Protein AF-V9WC94-F1 (afdb_monomer)

pLDDT: mean 79.02, std 19.18, range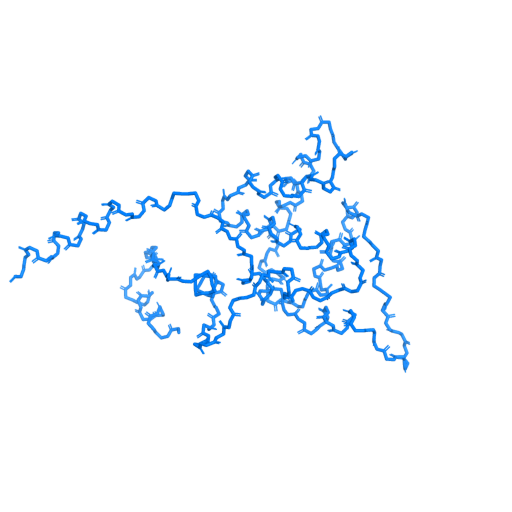 [34.34, 96.88]

Structure (mmCIF, N/CA/C/O backbone):
data_AF-V9WC94-F1
#
_entry.id   AF-V9WC94-F1
#
loop_
_atom_site.group_PDB
_atom_site.id
_atom_site.type_symbol
_atom_site.label_atom_id
_atom_site.label_alt_id
_atom_site.label_comp_id
_atom_site.label_asym_id
_atom_site.label_entity_id
_atom_site.label_seq_id
_atom_site.pdbx_PDB_ins_code
_atom_site.Cartn_x
_atom_site.Cartn_y
_atom_site.Cartn_z
_atom_site.occupancy
_atom_site.B_iso_or_equiv
_atom_site.auth_seq_id
_atom_site.auth_comp_id
_atom_site.auth_asym_id
_atom_site.auth_atom_id
_atom_site.pdbx_PDB_model_num
ATOM 1 N N . MET A 1 1 ? -0.684 -11.270 22.278 1.00 53.56 1 MET A N 1
ATOM 2 C CA . MET A 1 1 ? -1.998 -11.770 21.811 1.00 53.56 1 MET A CA 1
ATOM 3 C C . MET A 1 1 ? -2.884 -12.416 22.871 1.00 53.56 1 MET A C 1
ATOM 5 O O . MET A 1 1 ? -4.091 -12.276 22.737 1.00 53.56 1 MET A O 1
ATOM 9 N N . LEU A 1 2 ? -2.349 -13.104 23.895 1.00 55.69 2 LEU A N 1
ATOM 10 C CA . LEU A 1 2 ? -3.174 -13.831 24.881 1.00 55.69 2 LEU A CA 1
ATOM 11 C C . LEU A 1 2 ? -4.267 -12.966 25.529 1.00 55.69 2 LEU A C 1
ATOM 13 O O . LEU A 1 2 ? -5.395 -13.418 25.633 1.00 55.69 2 LEU A O 1
ATOM 17 N N . ALA A 1 3 ? -3.963 -11.711 25.875 1.00 58.28 3 ALA A N 1
ATOM 18 C CA . ALA A 1 3 ? -4.943 -10.799 26.466 1.00 58.28 3 ALA A CA 1
ATOM 19 C C . ALA A 1 3 ? -6.078 -10.399 25.501 1.00 58.28 3 ALA A C 1
ATOM 21 O O . ALA A 1 3 ? -7.231 -10.399 25.906 1.00 58.28 3 ALA A O 1
ATOM 22 N N . LEU A 1 4 ? -5.779 -10.100 24.227 1.00 62.47 4 LEU A N 1
ATOM 23 C CA . LEU A 1 4 ? -6.810 -9.745 23.240 1.00 62.47 4 LEU A CA 1
ATOM 24 C C . LEU A 1 4 ? -7.710 -10.938 22.934 1.00 62.47 4 LEU A C 1
ATOM 26 O O . LEU A 1 4 ? -8.925 -10.796 22.943 1.00 62.47 4 LEU A O 1
ATOM 30 N N . LYS A 1 5 ? -7.101 -12.107 22.709 1.00 63.81 5 LYS A N 1
ATOM 31 C CA . LYS A 1 5 ? -7.836 -13.343 22.450 1.00 63.81 5 LYS A CA 1
ATOM 32 C C . LYS A 1 5 ? -8.732 -13.697 23.636 1.00 63.81 5 LYS A C 1
ATOM 34 O O . LYS A 1 5 ? -9.906 -13.953 23.449 1.00 63.81 5 LYS A O 1
ATOM 39 N N . HIS A 1 6 ? -8.208 -13.582 24.855 1.00 63.78 6 HIS A N 1
ATOM 40 C CA . HIS A 1 6 ? -8.988 -13.804 26.067 1.00 63.78 6 HIS A CA 1
ATOM 41 C C . HIS A 1 6 ? -10.161 -12.825 26.208 1.00 63.78 6 HIS A C 1
ATOM 43 O O . HIS A 1 6 ? -11.246 -13.236 26.590 1.00 63.78 6 HIS A O 1
ATOM 49 N N . VAL A 1 7 ? -9.975 -11.545 25.867 1.00 64.50 7 VAL A N 1
ATOM 50 C CA . VAL A 1 7 ? -11.070 -10.562 25.872 1.00 64.50 7 VAL A CA 1
ATOM 51 C C . VAL A 1 7 ? -12.103 -10.882 24.790 1.00 64.50 7 VAL A C 1
ATOM 53 O O . VAL A 1 7 ? -13.288 -10.872 25.095 1.00 64.50 7 VAL A O 1
ATOM 56 N N . GLN A 1 8 ? -11.677 -11.215 23.568 1.00 66.19 8 GLN A N 1
ATOM 57 C CA . GLN A 1 8 ? -12.569 -11.627 22.475 1.00 66.19 8 GLN A CA 1
ATOM 58 C C . GLN A 1 8 ? -13.384 -12.876 22.833 1.00 66.19 8 GLN A C 1
ATOM 60 O O . GLN A 1 8 ? -14.570 -12.929 22.524 1.00 66.19 8 GLN A O 1
ATOM 65 N N . ASP A 1 9 ? -12.772 -13.830 23.537 1.00 70.81 9 ASP A N 1
ATOM 66 C CA . ASP A 1 9 ? -13.442 -15.034 24.036 1.00 70.81 9 ASP A CA 1
ATOM 67 C C . ASP A 1 9 ? -14.474 -14.709 25.144 1.00 70.81 9 ASP A C 1
ATOM 69 O O . ASP A 1 9 ? -15.425 -15.462 25.331 1.00 70.81 9 ASP A O 1
ATOM 73 N N . ILE A 1 10 ? -14.309 -13.599 25.880 1.00 70.56 10 ILE A N 1
ATOM 74 C CA . ILE A 1 10 ? -15.233 -13.155 26.945 1.00 70.56 10 ILE A CA 1
ATOM 75 C C . ILE A 1 10 ? -16.411 -12.349 26.386 1.00 70.56 10 ILE A C 1
ATOM 77 O O . ILE A 1 10 ? -17.517 -12.449 26.912 1.00 70.56 10 ILE A O 1
ATOM 81 N N . VAL A 1 11 ? -16.181 -11.522 25.363 1.00 71.88 11 VAL A N 1
ATOM 82 C CA . VAL A 1 11 ? -17.183 -10.569 24.850 1.00 71.88 11 VAL A CA 1
ATOM 83 C C . VAL A 1 11 ? -18.073 -11.117 23.724 1.00 71.88 11 VAL A C 1
ATOM 85 O O . VAL A 1 11 ? -18.834 -10.351 23.149 1.00 71.88 11 VAL A O 1
ATOM 88 N N . ASP A 1 12 ? -17.991 -12.417 23.413 1.00 60.06 12 ASP A N 1
ATOM 89 C CA . ASP A 1 12 ? -18.905 -13.183 22.536 1.00 60.06 12 ASP A CA 1
ATOM 90 C C . ASP A 1 12 ? -19.443 -12.416 21.305 1.00 60.06 12 ASP A C 1
ATOM 92 O O . ASP A 1 12 ? -20.644 -12.322 21.056 1.00 60.06 12 ASP A O 1
ATOM 96 N N . GLY A 1 13 ? -18.530 -11.825 20.529 1.00 57.84 13 GLY A N 1
ATOM 97 C CA . GLY A 1 13 ? -18.858 -11.139 19.274 1.00 57.84 13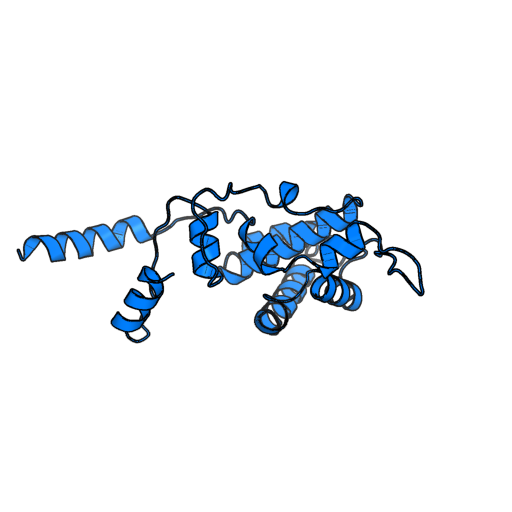 GLY A CA 1
ATOM 98 C C . GLY A 1 13 ? -19.178 -9.643 19.379 1.00 57.84 13 GLY A C 1
ATOM 99 O O . GLY A 1 13 ? -19.450 -9.031 18.346 1.00 57.84 13 GLY A O 1
ATOM 100 N N . GLU A 1 14 ? -19.109 -9.027 20.563 1.00 61.28 14 GLU A N 1
ATOM 101 C CA . GLU A 1 14 ? -19.139 -7.563 20.687 1.00 61.28 14 GLU A CA 1
ATOM 102 C C . GLU A 1 14 ? -17.825 -6.910 20.208 1.00 61.28 14 GLU A C 1
ATOM 104 O O . GLU A 1 14 ? -16.734 -7.480 20.311 1.00 61.28 14 GLU A O 1
ATOM 109 N N . ASP A 1 15 ? -17.924 -5.675 19.701 1.00 52.16 15 ASP A N 1
ATOM 110 C CA . ASP A 1 15 ? -16.772 -4.904 19.224 1.00 52.16 15 ASP A CA 1
ATOM 111 C C . ASP A 1 15 ? -15.782 -4.599 20.365 1.00 52.16 15 ASP A C 1
ATOM 113 O O . ASP A 1 15 ? -16.067 -3.844 21.300 1.00 52.16 15 ASP A O 1
ATOM 117 N N . VAL A 1 16 ? -14.564 -5.143 20.259 1.00 54.72 16 VAL A N 1
ATOM 118 C CA . VAL A 1 16 ? -13.476 -4.888 21.212 1.00 54.72 16 VAL A CA 1
ATOM 119 C C . VAL A 1 16 ? -12.706 -3.635 20.811 1.00 54.72 16 VAL A C 1
ATOM 121 O O . VAL A 1 16 ? -11.987 -3.611 19.811 1.00 54.72 16 VAL A O 1
ATOM 124 N N . ILE A 1 17 ? -12.793 -2.599 21.643 1.00 55.56 17 ILE A N 1
ATOM 125 C CA . ILE A 1 17 ? -12.050 -1.351 21.458 1.00 55.56 17 ILE A CA 1
ATOM 126 C C . ILE A 1 17 ? -10.766 -1.394 22.293 1.00 55.56 17 ILE A C 1
ATOM 128 O O . ILE A 1 17 ? -10.810 -1.434 23.522 1.00 55.56 17 ILE A O 1
ATOM 132 N N . THR A 1 18 ? -9.607 -1.338 21.634 1.00 51.22 18 THR A N 1
ATOM 133 C CA . THR A 1 18 ? -8.296 -1.296 22.302 1.00 51.22 18 THR A CA 1
ATOM 134 C C . THR A 1 18 ? -7.673 0.095 22.235 1.00 51.22 18 THR A C 1
ATOM 136 O O . THR A 1 18 ? -7.512 0.648 21.147 1.00 51.22 18 THR A O 1
ATOM 139 N N . LEU A 1 19 ? -7.248 0.630 23.383 1.00 58.66 19 LEU A N 1
ATOM 140 C CA . LEU A 1 19 ? -6.393 1.817 23.464 1.00 58.66 19 LEU A CA 1
ATOM 141 C C . LEU A 1 19 ? -4.926 1.380 23.490 1.00 58.66 19 LEU A C 1
ATOM 143 O O . LEU A 1 19 ? -4.560 0.499 24.267 1.00 58.66 19 LEU A O 1
ATOM 147 N N . SER A 1 20 ? -4.073 1.993 22.669 1.00 55.22 20 SER A N 1
ATOM 148 C CA . SER A 1 20 ? -2.639 1.684 22.665 1.00 55.22 20 SER A CA 1
ATOM 149 C C . SER A 1 20 ? -1.793 2.946 22.590 1.00 55.22 20 SER A C 1
ATOM 151 O O . SER A 1 20 ? -2.138 3.881 21.878 1.00 55.22 20 SER A O 1
ATOM 153 N N . TYR A 1 21 ? -0.656 2.935 23.281 1.00 50.25 21 TYR A N 1
ATOM 154 C CA . TYR A 1 21 ? 0.275 4.063 23.334 1.00 50.25 21 TYR A CA 1
ATOM 155 C C . TYR A 1 21 ? 1.133 4.214 22.059 1.00 50.25 21 TYR A C 1
ATOM 157 O O . TYR A 1 21 ? 1.813 5.224 21.890 1.00 50.25 21 TYR A O 1
ATOM 165 N N . SER A 1 22 ? 1.138 3.226 21.150 1.00 64.00 22 SER A N 1
ATOM 166 C CA . SER A 1 22 ? 1.966 3.254 19.937 1.00 64.00 22 SER A CA 1
ATOM 167 C C . SER A 1 22 ? 1.213 2.801 18.683 1.00 64.00 22 SER A C 1
ATOM 169 O O . SER A 1 22 ? 0.472 1.819 18.703 1.00 64.00 22 SER A O 1
ATOM 171 N N . ASN A 1 23 ? 1.474 3.475 17.555 1.00 66.38 23 ASN A N 1
ATOM 172 C CA . ASN A 1 23 ? 0.915 3.113 16.243 1.00 66.38 23 ASN A CA 1
ATOM 173 C C . ASN A 1 23 ? 1.235 1.666 15.853 1.00 66.38 23 ASN A C 1
ATOM 175 O O . ASN A 1 23 ? 0.409 1.000 15.238 1.00 66.38 23 ASN A O 1
ATOM 179 N N . LEU A 1 24 ? 2.421 1.172 16.226 1.00 64.25 24 LEU A N 1
ATOM 180 C CA . LEU A 1 24 ? 2.808 -0.208 15.959 1.00 64.25 24 LEU A CA 1
ATOM 181 C C . LEU A 1 24 ? 1.909 -1.190 16.714 1.00 64.25 24 LEU A C 1
ATOM 183 O O . LEU A 1 24 ? 1.443 -2.153 16.122 1.00 64.25 24 LEU A O 1
ATOM 187 N N . MET A 1 25 ? 1.628 -0.934 17.993 1.00 60.06 25 MET A N 1
ATOM 188 C CA . MET A 1 25 ? 0.745 -1.783 18.790 1.00 60.06 25 MET A CA 1
ATOM 189 C C . MET A 1 25 ? -0.697 -1.728 18.270 1.00 60.06 25 MET A C 1
ATOM 191 O O . MET A 1 25 ? -1.295 -2.785 18.069 1.00 60.06 25 MET A O 1
ATOM 195 N N . ALA A 1 26 ? -1.219 -0.531 17.970 1.00 65.12 26 ALA A N 1
ATOM 196 C CA . ALA A 1 26 ? -2.538 -0.358 17.356 1.00 65.12 26 ALA A CA 1
ATOM 197 C C . ALA A 1 26 ? -2.654 -1.145 16.045 1.00 65.12 26 ALA A C 1
ATOM 199 O O . ALA A 1 26 ? -3.592 -1.917 15.854 1.00 65.12 26 ALA A O 1
ATOM 200 N N . ASN A 1 27 ? -1.686 -0.977 15.143 1.00 67.62 27 ASN A N 1
ATOM 201 C CA . ASN A 1 27 ? -1.710 -1.619 13.834 1.00 67.62 27 ASN A CA 1
ATOM 202 C C . ASN A 1 27 ? -1.465 -3.133 13.928 1.00 67.62 27 ASN A C 1
ATOM 204 O O . ASN A 1 27 ? -2.067 -3.882 13.163 1.00 67.62 27 ASN A O 1
ATOM 208 N N . SER A 1 28 ? -0.641 -3.605 14.870 1.00 65.62 28 SER A N 1
ATOM 209 C CA . SER A 1 28 ? -0.442 -5.040 15.116 1.00 65.62 28 SER A CA 1
ATOM 210 C C . SER A 1 28 ? -1.728 -5.705 15.590 1.00 65.62 28 SER A C 1
ATOM 212 O O . SER A 1 28 ? -2.097 -6.745 15.054 1.00 65.62 28 SER A O 1
ATOM 214 N N . VAL A 1 29 ? -2.457 -5.077 16.518 1.00 64.69 29 VAL A N 1
ATOM 215 C CA . VAL A 1 29 ? -3.780 -5.552 16.955 1.00 64.69 29 VAL A CA 1
ATOM 216 C C . VAL A 1 29 ? -4.769 -5.559 15.788 1.00 64.69 29 VAL A C 1
ATOM 218 O O . VAL A 1 29 ? -5.382 -6.587 15.522 1.00 64.69 29 VAL A O 1
ATOM 221 N N . ARG A 1 30 ? -4.863 -4.458 15.029 1.00 70.19 30 ARG A N 1
ATOM 222 C CA . ARG A 1 30 ? -5.756 -4.345 13.856 1.00 70.19 30 ARG A CA 1
ATOM 223 C C . ARG A 1 30 ? -5.482 -5.396 12.780 1.00 70.19 30 ARG A C 1
ATOM 225 O O . ARG A 1 30 ? -6.407 -5.842 12.111 1.00 70.19 30 ARG A O 1
ATOM 232 N N . ASN A 1 31 ? -4.219 -5.769 12.595 1.00 65.94 31 ASN A N 1
ATOM 233 C CA . ASN A 1 31 ? -3.799 -6.753 11.598 1.00 65.94 31 ASN A CA 1
ATOM 234 C C . ASN A 1 31 ? -3.642 -8.170 12.172 1.00 65.94 31 ASN A C 1
ATOM 236 O O . ASN A 1 31 ? -3.093 -9.029 11.486 1.00 65.94 31 ASN A O 1
ATOM 240 N N . ASN A 1 32 ? -4.0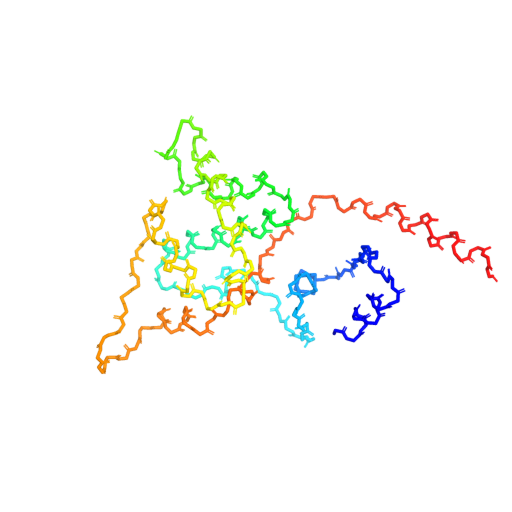91 -8.429 13.408 1.00 67.25 32 ASN A N 1
ATOM 241 C CA . ASN A 1 32 ? -3.945 -9.721 14.089 1.00 67.25 32 ASN A CA 1
ATOM 242 C C . ASN A 1 32 ? -2.499 -10.264 14.065 1.00 67.25 32 ASN A C 1
ATOM 244 O O . ASN A 1 32 ? -2.261 -11.454 13.860 1.00 67.25 32 ASN A O 1
ATOM 248 N N . LYS A 1 33 ? -1.509 -9.385 14.261 1.00 66.50 33 LYS A N 1
ATOM 249 C CA . LYS A 1 33 ? -0.080 -9.726 14.346 1.00 66.50 33 LYS A CA 1
ATOM 250 C C . LYS A 1 33 ? 0.441 -9.550 15.767 1.00 66.50 33 LYS A C 1
ATOM 252 O O . LYS A 1 33 ? -0.031 -8.709 16.531 1.00 66.50 33 LYS A O 1
ATOM 257 N N . ASP A 1 34 ? 1.448 -10.347 16.122 1.00 63.00 34 ASP A N 1
ATOM 258 C CA . ASP A 1 34 ? 2.061 -10.257 17.443 1.00 63.00 34 ASP A CA 1
ATOM 259 C C . ASP A 1 34 ? 2.906 -8.992 17.517 1.00 63.00 34 ASP A C 1
ATOM 261 O O . ASP A 1 34 ? 3.848 -8.803 16.747 1.00 63.00 34 ASP A O 1
ATOM 265 N N . TYR A 1 35 ? 2.569 -8.123 18.466 1.00 59.81 35 TYR A N 1
ATOM 266 C CA . TYR A 1 35 ? 3.453 -7.040 18.858 1.00 59.81 35 TYR A CA 1
ATOM 267 C C . TYR A 1 35 ? 4.646 -7.633 19.613 1.00 59.81 35 TYR A C 1
ATOM 269 O O . TYR A 1 35 ? 4.472 -8.263 20.659 1.00 59.81 35 TYR A O 1
ATOM 277 N N . LYS A 1 36 ? 5.853 -7.436 19.080 1.00 61.38 36 LYS A N 1
ATOM 278 C CA . LYS A 1 36 ? 7.097 -7.765 19.777 1.00 61.38 36 LYS A CA 1
ATOM 279 C C . LYS A 1 36 ? 7.574 -6.528 20.522 1.00 61.38 36 LYS A C 1
ATOM 281 O O . LYS A 1 36 ? 7.866 -5.505 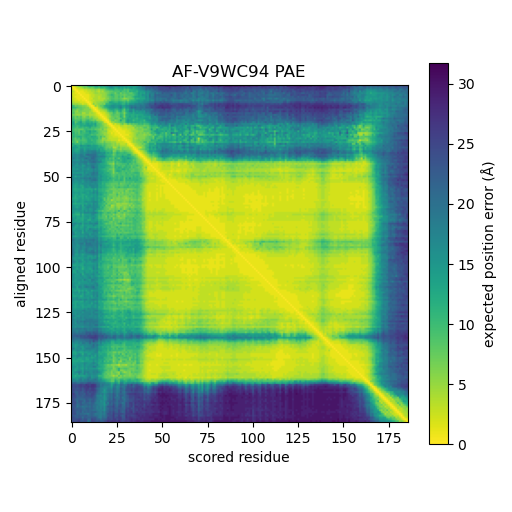19.904 1.00 61.38 36 LYS A O 1
ATOM 286 N N . ASP A 1 37 ? 7.638 -6.632 21.843 1.00 51.38 37 ASP A N 1
ATOM 287 C CA . ASP A 1 37 ? 8.123 -5.543 22.681 1.00 51.38 37 ASP A CA 1
ATOM 288 C C . ASP A 1 37 ? 9.575 -5.185 22.314 1.00 51.38 37 ASP A C 1
ATOM 290 O O . ASP A 1 37 ? 10.397 -6.068 22.059 1.00 51.38 37 ASP A O 1
ATOM 294 N N . GLY A 1 38 ? 9.866 -3.888 22.184 1.00 54.78 38 GLY A N 1
ATOM 295 C CA . GLY A 1 38 ? 11.145 -3.376 21.669 1.00 54.78 38 GLY A CA 1
ATOM 296 C C . GLY A 1 38 ? 11.251 -3.218 20.142 1.00 54.78 38 GLY A C 1
ATOM 297 O O . GLY A 1 38 ? 12.270 -2.723 19.654 1.00 54.78 38 GLY A O 1
ATOM 298 N N . GLN A 1 39 ? 10.223 -3.571 19.360 1.00 59.38 39 GLN A N 1
ATOM 299 C CA . GLN A 1 39 ? 10.209 -3.291 17.921 1.00 59.38 39 GLN A CA 1
ATOM 300 C C . GLN A 1 39 ? 10.049 -1.780 17.678 1.00 59.38 39 GLN A C 1
ATOM 302 O O . GLN A 1 39 ? 8.997 -1.192 17.933 1.00 59.38 39 GLN A O 1
ATOM 307 N N . LYS A 1 40 ? 11.111 -1.129 17.188 1.00 58.78 40 LYS A N 1
ATOM 308 C CA . LYS A 1 40 ? 11.085 0.304 16.873 1.00 58.78 40 LYS A CA 1
ATOM 309 C C . LYS A 1 40 ? 10.124 0.546 15.710 1.00 58.78 40 LYS A C 1
ATOM 311 O O . LYS A 1 40 ? 10.334 0.032 14.614 1.00 58.78 40 LYS A O 1
ATOM 316 N N . TRP A 1 41 ? 9.085 1.345 15.944 1.00 62.34 41 TRP A N 1
ATOM 317 C CA . TRP A 1 41 ? 8.241 1.840 14.862 1.00 62.34 41 TRP A CA 1
ATOM 318 C C . TRP A 1 41 ? 9.088 2.714 13.933 1.00 62.34 41 TRP A C 1
ATOM 320 O O . TRP A 1 41 ? 9.691 3.695 14.373 1.00 62.34 41 TRP A O 1
ATOM 330 N N . MET A 1 42 ? 9.152 2.323 12.666 1.00 73.19 42 MET A N 1
ATOM 331 C CA . MET A 1 42 ? 9.813 3.073 11.602 1.00 73.19 42 MET A CA 1
ATOM 332 C C . MET A 1 42 ? 8.768 3.774 10.738 1.00 73.19 42 MET A C 1
ATOM 334 O O . MET A 1 42 ? 7.627 3.320 10.625 1.00 73.19 42 MET A O 1
ATOM 338 N N . LEU A 1 43 ? 9.153 4.879 10.104 1.00 82.00 43 LEU A N 1
ATOM 339 C CA . LEU A 1 43 ? 8.318 5.461 9.057 1.00 82.00 43 LEU A CA 1
ATOM 340 C C . LEU A 1 43 ? 8.206 4.448 7.913 1.00 82.00 43 LEU A C 1
ATOM 342 O O . LEU A 1 43 ? 9.185 3.785 7.581 1.00 82.00 43 LEU A O 1
ATOM 346 N N . ILE A 1 44 ? 7.038 4.338 7.275 1.00 85.38 44 ILE A N 1
ATOM 347 C CA . ILE A 1 44 ? 6.877 3.465 6.097 1.00 85.38 44 ILE A CA 1
ATOM 348 C C . ILE A 1 44 ? 7.919 3.757 5.011 1.00 85.38 44 ILE A C 1
ATOM 350 O O . ILE A 1 44 ? 8.370 2.841 4.333 1.00 85.38 44 ILE A O 1
ATOM 354 N N . ASP A 1 45 ? 8.353 5.012 4.889 1.00 85.25 45 ASP A N 1
ATOM 355 C CA . ASP A 1 45 ? 9.444 5.391 4.003 1.00 85.25 45 ASP A CA 1
ATOM 356 C C . ASP A 1 45 ? 10.747 4.651 4.360 1.00 85.25 45 ASP A C 1
ATOM 358 O O . ASP A 1 45 ? 11.422 4.153 3.468 1.00 85.25 45 ASP A O 1
ATOM 362 N N . GLU A 1 46 ? 11.088 4.491 5.634 1.00 85.62 46 GLU A N 1
ATOM 363 C CA . GLU A 1 46 ? 12.279 3.744 6.067 1.00 85.62 46 GLU A CA 1
ATOM 364 C C . GLU A 1 46 ? 12.097 2.224 5.938 1.00 85.62 46 GLU A C 1
ATOM 366 O O . GLU A 1 46 ? 13.040 1.517 5.591 1.00 85.62 46 GLU A O 1
ATOM 371 N N . ALA A 1 47 ? 10.883 1.722 6.184 1.00 86.12 47 ALA A N 1
ATOM 372 C CA . ALA A 1 47 ? 10.571 0.294 6.112 1.00 86.12 47 ALA A CA 1
ATOM 373 C C . ALA A 1 47 ? 10.464 -0.240 4.668 1.00 86.12 47 ALA A C 1
ATOM 375 O O . ALA A 1 47 ? 10.619 -1.440 4.442 1.00 86.12 47 ALA A O 1
ATOM 376 N N . PHE A 1 48 ? 10.185 0.625 3.688 1.00 90.69 48 PHE A N 1
ATOM 377 C CA . PHE A 1 48 ? 10.011 0.238 2.288 1.00 90.69 48 PHE A CA 1
ATOM 378 C C . PHE A 1 48 ? 11.304 0.417 1.484 1.00 90.69 48 PHE A C 1
ATOM 380 O O . PHE A 1 48 ? 11.679 1.537 1.114 1.00 90.69 48 PHE A O 1
ATOM 387 N N . VAL A 1 49 ? 11.961 -0.701 1.166 1.00 90.75 49 VAL A N 1
ATOM 388 C CA . VAL A 1 49 ? 13.236 -0.726 0.441 1.00 90.75 49 VAL A CA 1
ATOM 389 C C . VAL A 1 49 ? 12.996 -0.863 -1.057 1.00 90.75 49 VAL A C 1
ATOM 391 O O . VAL A 1 49 ? 12.549 -1.896 -1.548 1.00 90.75 49 VAL A O 1
ATOM 394 N N . ASP A 1 50 ? 13.325 0.188 -1.803 1.00 90.88 50 ASP A N 1
ATOM 395 C CA . ASP A 1 50 ? 13.273 0.165 -3.260 1.00 90.88 50 ASP A CA 1
ATOM 396 C C . ASP A 1 50 ? 14.238 1.201 -3.845 1.00 90.88 50 ASP A C 1
ATOM 398 O O . ASP A 1 50 ? 14.180 2.387 -3.506 1.00 90.88 50 ASP A O 1
ATOM 402 N N . SER A 1 51 ? 15.135 0.747 -4.723 1.00 90.12 51 SER A N 1
ATOM 403 C CA . SER A 1 51 ? 16.143 1.605 -5.357 1.00 90.12 51 SER A CA 1
ATOM 404 C C . SER A 1 51 ? 15.591 2.553 -6.426 1.00 90.12 51 SER A C 1
ATOM 406 O O . SER A 1 51 ? 16.318 3.431 -6.885 1.00 90.12 51 SER A O 1
ATOM 408 N N . THR A 1 52 ? 14.330 2.405 -6.844 1.00 93.38 52 THR A N 1
ATOM 409 C CA . THR A 1 52 ? 13.665 3.287 -7.811 1.00 93.38 52 THR A CA 1
ATOM 410 C C . THR A 1 52 ? 12.716 4.249 -7.082 1.00 93.38 52 THR A C 1
ATOM 412 O O . THR A 1 52 ? 11.631 3.826 -6.671 1.00 93.38 52 THR A O 1
ATOM 415 N N . PRO A 1 53 ? 13.065 5.548 -6.948 1.00 90.81 53 PRO A N 1
ATOM 416 C CA . PRO A 1 53 ? 12.281 6.507 -6.165 1.00 90.81 53 PRO A CA 1
ATOM 417 C C . PRO A 1 53 ? 10.827 6.651 -6.624 1.00 90.81 53 PRO A C 1
ATOM 419 O O . PRO A 1 53 ? 9.930 6.725 -5.786 1.00 90.81 53 PRO A O 1
ATOM 422 N N . ASP A 1 54 ? 10.580 6.633 -7.936 1.00 91.06 54 ASP A N 1
ATOM 423 C CA . ASP A 1 54 ? 9.232 6.798 -8.489 1.00 91.06 54 ASP A CA 1
ATOM 424 C C . ASP A 1 54 ? 8.329 5.611 -8.143 1.00 91.06 54 ASP A C 1
ATOM 426 O O . ASP A 1 54 ? 7.244 5.793 -7.588 1.00 91.06 54 ASP A O 1
ATOM 430 N N . ARG A 1 55 ? 8.814 4.380 -8.374 1.00 94.00 55 ARG A N 1
ATOM 431 C CA . ARG A 1 55 ? 8.098 3.151 -7.997 1.00 94.00 55 ARG A CA 1
ATOM 432 C C . ARG A 1 55 ? 7.834 3.119 -6.492 1.00 94.00 55 ARG A C 1
ATOM 434 O O . ARG A 1 55 ? 6.701 2.870 -6.081 1.00 94.00 55 ARG A O 1
ATOM 441 N N . ARG A 1 56 ? 8.858 3.423 -5.687 1.00 94.69 56 ARG A N 1
ATOM 442 C CA . ARG A 1 56 ? 8.764 3.496 -4.223 1.00 94.69 56 ARG A CA 1
ATOM 443 C C . ARG A 1 56 ? 7.648 4.435 -3.785 1.00 94.69 56 ARG A C 1
ATOM 445 O O . ARG A 1 56 ? 6.780 4.047 -3.011 1.00 94.69 56 ARG A O 1
ATOM 452 N N . LYS A 1 57 ? 7.647 5.661 -4.307 1.00 94.25 57 LYS A N 1
ATOM 453 C CA . LYS A 1 57 ? 6.686 6.700 -3.933 1.00 94.25 57 LYS A CA 1
ATOM 454 C C . LYS A 1 57 ? 5.249 6.301 -4.272 1.00 94.25 57 LYS A C 1
ATOM 456 O O . LYS A 1 57 ? 4.369 6.463 -3.431 1.00 94.25 57 LYS A O 1
ATOM 461 N N . VAL A 1 58 ? 5.016 5.770 -5.473 1.00 95.25 58 VAL A N 1
ATOM 462 C CA . VAL A 1 58 ? 3.676 5.338 -5.903 1.00 95.25 58 VAL A CA 1
ATOM 463 C C . VAL A 1 58 ? 3.173 4.189 -5.031 1.00 95.25 58 VAL A C 1
ATOM 465 O O . VAL A 1 58 ? 2.056 4.256 -4.522 1.00 95.25 58 VAL A O 1
ATOM 468 N N . LEU A 1 59 ? 3.999 3.168 -4.788 1.00 95.62 59 LEU A N 1
ATOM 469 C CA . LEU A 1 59 ? 3.593 2.012 -3.985 1.00 95.62 59 LEU A CA 1
ATOM 470 C C . LEU A 1 59 ? 3.362 2.362 -2.518 1.00 95.62 59 LEU A C 1
ATOM 472 O O . LEU A 1 59 ? 2.373 1.911 -1.946 1.00 95.62 59 LEU A O 1
ATOM 476 N N . ILE A 1 60 ? 4.199 3.211 -1.919 1.00 95.25 60 ILE A N 1
ATOM 477 C CA . ILE A 1 60 ? 3.960 3.709 -0.559 1.00 95.25 60 ILE A CA 1
ATOM 478 C C . ILE A 1 60 ? 2.620 4.450 -0.488 1.00 95.25 60 ILE A C 1
ATOM 480 O O . ILE A 1 60 ? 1.844 4.194 0.432 1.00 95.25 60 ILE A O 1
ATOM 484 N N . SER A 1 61 ? 2.315 5.337 -1.444 1.00 95.75 61 SER A N 1
ATOM 485 C CA . SER A 1 61 ? 1.019 6.029 -1.475 1.00 95.75 61 SER A CA 1
ATOM 486 C C . SER A 1 61 ? -0.148 5.056 -1.660 1.00 95.75 61 SER A C 1
ATOM 488 O O . SER A 1 61 ? -1.154 5.206 -0.978 1.00 95.75 61 SER A O 1
ATOM 490 N N . ILE A 1 62 ? -0.011 4.022 -2.498 1.00 96.25 62 ILE A N 1
ATOM 491 C CA . ILE A 1 62 ? -1.028 2.968 -2.646 1.00 96.25 62 ILE A CA 1
ATOM 492 C C . ILE A 1 62 ? -1.275 2.249 -1.315 1.00 96.25 62 ILE A C 1
ATOM 494 O O . ILE A 1 62 ? -2.426 2.123 -0.897 1.00 96.25 62 ILE A O 1
ATOM 498 N N . ILE A 1 63 ? -0.215 1.814 -0.625 1.00 95.69 63 ILE A N 1
ATOM 499 C CA . ILE A 1 63 ? -0.325 1.120 0.667 1.00 95.69 63 ILE A CA 1
ATOM 500 C C . ILE A 1 63 ? -0.998 2.030 1.700 1.00 95.69 63 ILE A C 1
ATOM 502 O O . ILE A 1 63 ? -1.954 1.605 2.345 1.00 95.69 63 ILE A O 1
ATOM 506 N N . LYS A 1 64 ? -0.560 3.293 1.812 1.00 94.69 64 LYS A N 1
ATOM 507 C CA . LYS A 1 64 ? -1.186 4.294 2.693 1.00 94.69 64 LYS A CA 1
ATOM 508 C C . LYS A 1 64 ? -2.674 4.447 2.391 1.00 94.69 64 LYS A C 1
ATOM 510 O O . LYS A 1 64 ? -3.482 4.392 3.309 1.00 94.69 64 LYS A O 1
ATOM 515 N N . SER A 1 65 ? -3.046 4.593 1.122 1.00 95.88 65 SER A N 1
ATOM 516 C CA . SER A 1 65 ? -4.439 4.781 0.719 1.00 95.88 65 SER A CA 1
ATOM 517 C C . SER A 1 65 ? -5.323 3.577 1.020 1.00 95.88 65 SER A C 1
ATOM 519 O O . SER A 1 65 ? -6.449 3.766 1.473 1.00 95.88 65 SER A O 1
ATOM 521 N N . ILE A 1 66 ? -4.830 2.353 0.814 1.00 95.56 66 ILE A N 1
ATOM 522 C CA . ILE A 1 66 ? -5.567 1.137 1.183 1.00 95.56 66 ILE A CA 1
ATOM 523 C C . ILE A 1 66 ? -5.804 1.115 2.696 1.00 95.56 66 ILE A C 1
ATOM 525 O O . ILE A 1 66 ? -6.940 0.954 3.132 1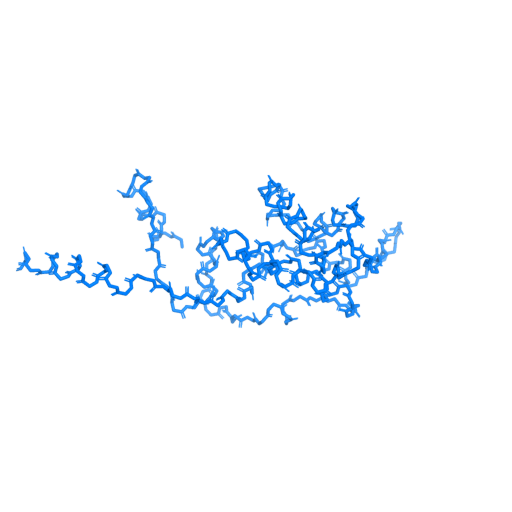.00 95.56 66 ILE A O 1
ATOM 529 N N . GLU A 1 67 ? -4.761 1.338 3.497 1.00 93.06 67 GLU A N 1
ATOM 530 C CA . GLU A 1 67 ? -4.861 1.288 4.960 1.00 93.06 67 GLU A CA 1
ATOM 531 C C . GLU A 1 67 ? -5.710 2.436 5.540 1.00 93.06 67 GLU A C 1
ATOM 533 O O . GLU A 1 67 ? -6.488 2.218 6.467 1.00 93.06 67 GLU A O 1
ATOM 538 N N . TYR A 1 68 ? -5.666 3.637 4.952 1.00 92.69 68 TYR A N 1
ATOM 539 C CA . TYR A 1 68 ? -6.596 4.724 5.285 1.00 92.69 68 TYR A CA 1
ATOM 540 C C . TYR A 1 68 ? -8.045 4.342 4.980 1.00 92.69 68 TYR A C 1
ATOM 542 O O . TYR A 1 68 ? -8.928 4.556 5.809 1.00 92.69 68 TYR A O 1
ATOM 550 N N . ALA A 1 69 ? -8.300 3.736 3.821 1.00 93.19 69 ALA A N 1
ATOM 551 C CA . ALA A 1 69 ? -9.646 3.355 3.419 1.00 93.19 69 ALA A CA 1
ATOM 552 C C . ALA A 1 69 ? -10.219 2.205 4.268 1.00 93.19 69 ALA A C 1
ATOM 554 O O . ALA A 1 69 ? -11.398 2.245 4.610 1.00 93.19 69 ALA A O 1
ATOM 555 N N . ARG A 1 70 ? -9.390 1.237 4.693 1.00 91.94 70 ARG A N 1
ATOM 556 C CA . ARG A 1 70 ? -9.788 0.173 5.644 1.00 91.94 70 ARG A CA 1
ATOM 557 C C . ARG A 1 70 ? -10.308 0.717 6.970 1.00 91.94 70 ARG A C 1
ATOM 559 O O . ARG A 1 70 ? -11.131 0.080 7.615 1.00 91.94 70 ARG A O 1
ATOM 566 N N . LEU A 1 71 ? -9.821 1.887 7.368 1.00 86.56 71 LEU A N 1
ATOM 567 C CA . LEU A 1 71 ? -10.209 2.581 8.592 1.00 86.56 71 LEU A CA 1
ATOM 568 C C . LEU A 1 71 ? -11.233 3.695 8.336 1.00 86.56 71 LEU A C 1
ATOM 570 O O . LEU A 1 71 ? -11.414 4.572 9.171 1.00 86.56 71 LEU A O 1
ATOM 574 N N . ASN A 1 72 ? -11.906 3.674 7.183 1.00 86.94 72 ASN A N 1
ATOM 575 C CA . ASN A 1 72 ? -12.911 4.654 6.767 1.00 86.94 72 ASN A CA 1
ATOM 576 C C . ASN A 1 72 ? -12.398 6.098 6.582 1.00 86.94 72 ASN A C 1
ATOM 578 O O . ASN A 1 72 ? -13.196 7.007 6.343 1.00 86.94 72 ASN A O 1
ATOM 582 N N . HIS A 1 73 ? -11.081 6.328 6.561 1.00 89.62 73 HIS A N 1
ATOM 583 C CA . HIS A 1 73 ? -10.469 7.620 6.217 1.00 89.62 73 HIS A CA 1
ATOM 584 C C . HIS A 1 73 ? -10.399 7.816 4.691 1.00 89.62 73 HIS A C 1
ATOM 586 O O . HIS A 1 73 ? -9.338 8.051 4.106 1.00 89.62 73 HIS A O 1
ATOM 592 N N . TYR A 1 74 ? -11.542 7.713 4.005 1.00 91.06 74 TYR A N 1
ATOM 593 C CA . TYR A 1 74 ? -11.607 7.764 2.538 1.00 91.06 74 TYR A CA 1
ATOM 594 C C . TYR A 1 74 ? -11.115 9.093 1.957 1.00 91.06 74 TYR A C 1
ATOM 596 O O . TYR A 1 74 ? -10.486 9.108 0.901 1.00 91.06 74 TYR A O 1
ATOM 604 N N . LYS A 1 75 ? -11.357 10.212 2.650 1.00 91.75 75 LYS A N 1
ATOM 605 C CA . LYS A 1 75 ? -10.886 11.536 2.219 1.00 91.75 75 LYS A CA 1
ATOM 606 C C . LYS A 1 75 ? -9.360 11.569 2.105 1.00 91.75 75 LYS A C 1
ATOM 608 O O . LYS A 1 75 ? -8.835 12.025 1.089 1.00 91.75 75 LYS A O 1
ATOM 613 N N . ASP A 1 76 ? -8.661 11.044 3.106 1.00 92.56 76 ASP A N 1
ATOM 614 C CA . ASP A 1 76 ? -7.199 10.984 3.113 1.00 92.56 76 ASP A CA 1
ATOM 615 C C . ASP A 1 76 ? -6.676 9.935 2.141 1.00 92.56 76 ASP A C 1
ATOM 617 O O . ASP A 1 76 ? -5.723 10.205 1.409 1.00 92.56 76 ASP A O 1
ATOM 621 N N . ALA A 1 77 ? -7.351 8.786 2.045 1.00 94.56 77 ALA A N 1
ATOM 622 C CA . ALA A 1 77 ? -7.031 7.747 1.074 1.00 94.56 77 ALA A CA 1
ATOM 623 C C . ALA A 1 77 ? -7.041 8.281 -0.367 1.00 94.56 77 ALA A C 1
ATOM 625 O O . ALA A 1 77 ? -6.062 8.121 -1.103 1.00 94.56 77 ALA A O 1
ATOM 626 N N . ILE A 1 78 ? -8.119 8.969 -0.756 1.00 96.12 78 ILE A N 1
ATOM 627 C CA . ILE A 1 78 ? -8.286 9.560 -2.089 1.00 96.12 78 ILE A CA 1
ATOM 628 C C . ILE A 1 78 ? -7.283 10.697 -2.294 1.00 96.12 78 ILE A C 1
ATOM 630 O O . ILE A 1 78 ? -6.662 10.788 -3.354 1.00 96.12 78 ILE A O 1
ATOM 634 N N . LYS A 1 79 ? -7.077 11.558 -1.291 1.00 95.06 79 LYS A N 1
ATOM 635 C CA . LYS A 1 79 ? -6.128 12.679 -1.374 1.00 95.06 79 LYS A CA 1
ATOM 636 C C . LYS A 1 79 ? -4.683 12.210 -1.535 1.00 95.06 79 LYS A C 1
ATOM 638 O O . LYS A 1 79 ? -3.902 12.886 -2.202 1.00 95.06 79 LYS A O 1
ATOM 643 N N . GLU A 1 80 ? -4.308 11.106 -0.901 1.00 95.12 80 GLU A N 1
ATOM 644 C CA . GLU A 1 80 ? -2.973 10.520 -1.016 1.00 95.12 80 GLU A CA 1
ATOM 645 C C . GLU A 1 80 ? -2.761 9.907 -2.407 1.00 95.12 80 GLU A C 1
ATOM 647 O O . GLU A 1 80 ? -1.752 10.197 -3.051 1.00 95.12 80 GLU A O 1
ATOM 652 N N . LEU A 1 81 ? -3.745 9.157 -2.916 1.00 96.00 81 LEU A N 1
ATOM 653 C CA . LEU A 1 81 ? -3.612 8.430 -4.180 1.00 96.00 81 LEU A CA 1
ATOM 654 C C . LEU A 1 81 ? -3.781 9.308 -5.426 1.00 96.00 81 LEU A C 1
ATOM 656 O O . LEU A 1 81 ? -3.038 9.163 -6.396 1.00 96.00 81 LEU A O 1
ATOM 660 N N . SER A 1 82 ? -4.730 10.246 -5.403 1.00 95.50 82 SER A N 1
ATOM 661 C CA . SER A 1 82 ? -5.074 11.091 -6.563 1.00 95.50 82 SER A CA 1
ATOM 662 C C . SER A 1 82 ? -3.908 11.954 -7.057 1.00 95.50 82 SER A C 1
ATOM 664 O O . SER A 1 82 ? -3.860 12.327 -8.228 1.00 95.50 82 SER A O 1
ATOM 666 N N . ARG A 1 83 ? -2.895 12.211 -6.216 1.00 94.12 83 ARG A N 1
ATOM 667 C CA . ARG A 1 83 ? -1.658 12.912 -6.612 1.00 94.12 83 ARG A CA 1
ATOM 668 C C . ARG A 1 83 ? -0.904 12.208 -7.738 1.00 94.12 83 ARG A C 1
ATOM 670 O O . ARG A 1 83 ? -0.223 12.892 -8.496 1.00 94.12 83 ARG A O 1
ATOM 677 N N . HIS A 1 84 ? -1.052 10.890 -7.849 1.00 94.12 84 HIS A N 1
ATOM 678 C CA . HIS A 1 84 ? -0.432 10.061 -8.886 1.00 94.12 84 HIS A CA 1
ATOM 679 C C . HIS A 1 84 ? -1.340 9.838 -10.101 1.00 94.12 84 HIS A C 1
ATOM 681 O O . HIS A 1 84 ? -0.914 9.237 -11.076 1.00 94.12 84 HIS A O 1
ATOM 687 N N . LEU A 1 85 ? -2.584 10.328 -10.054 1.00 93.19 85 LEU A N 1
ATOM 688 C CA . LEU A 1 85 ? -3.637 10.032 -11.031 1.00 93.19 85 LEU A CA 1
ATOM 689 C C . LEU A 1 85 ? -4.260 11.298 -11.638 1.00 93.19 85 LEU A C 1
ATOM 691 O O . LEU A 1 85 ? -5.313 11.226 -12.266 1.00 93.19 85 LEU A O 1
ATOM 695 N N . ARG A 1 86 ? -3.628 12.467 -11.468 1.00 89.56 86 ARG A N 1
ATOM 696 C CA . ARG A 1 86 ? -4.224 13.786 -11.761 1.00 89.56 86 ARG A CA 1
ATOM 697 C C . ARG A 1 86 ? -4.825 13.951 -13.160 1.00 89.56 86 ARG A C 1
ATOM 699 O O . ARG A 1 86 ? -5.745 14.739 -13.308 1.00 89.56 86 ARG A O 1
ATOM 706 N N . LEU A 1 87 ? -4.300 13.243 -14.158 1.00 89.44 87 LEU A N 1
ATOM 707 C CA . LEU A 1 87 ? -4.712 13.351 -15.564 1.00 89.44 87 LEU A CA 1
ATOM 708 C C . LEU A 1 87 ? -5.627 12.204 -16.025 1.00 89.44 87 LEU A C 1
ATOM 710 O O . LEU A 1 87 ? -5.862 12.052 -17.218 1.00 89.44 87 LEU A O 1
ATOM 714 N N . THR A 1 88 ? -6.098 11.362 -15.104 1.00 89.31 88 THR A N 1
ATOM 715 C CA . THR A 1 88 ? -6.864 10.150 -15.449 1.00 89.31 88 THR A CA 1
ATOM 716 C C . THR A 1 88 ? -8.377 10.363 -15.490 1.00 89.31 88 THR A C 1
ATOM 718 O O . THR A 1 88 ? -9.092 9.502 -15.995 1.00 89.31 88 THR A O 1
ATOM 721 N N . ASP A 1 89 ? -8.878 11.478 -14.955 1.00 91.12 89 ASP A N 1
ATOM 722 C CA . ASP A 1 89 ? -10.299 11.831 -14.943 1.00 91.12 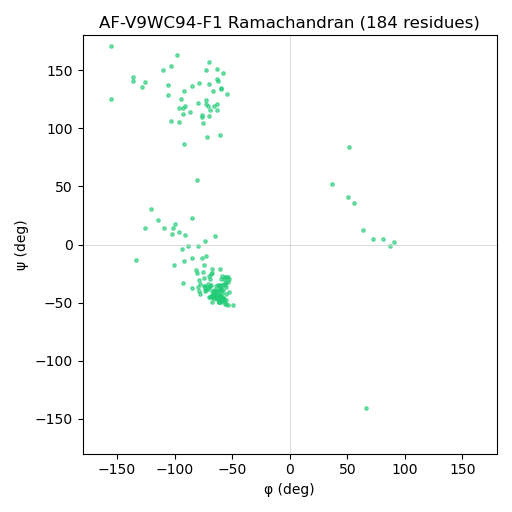89 ASP A CA 1
ATOM 723 C C . ASP A 1 89 ? -10.502 13.358 -14.834 1.00 91.12 89 ASP A C 1
ATOM 725 O O . ASP A 1 89 ? -9.565 14.104 -14.543 1.00 91.12 89 ASP A O 1
ATOM 729 N N . ASP A 1 90 ? -11.748 13.816 -15.003 1.00 92.12 90 ASP A N 1
ATOM 730 C CA . ASP A 1 90 ? -12.134 15.238 -14.906 1.00 92.12 90 ASP A CA 1
ATOM 731 C C . ASP A 1 90 ? -12.154 15.792 -13.463 1.00 92.12 90 ASP A C 1
ATOM 733 O O . ASP A 1 90 ? -12.535 16.935 -13.220 1.00 92.12 90 ASP A O 1
ATOM 737 N N . HIS A 1 91 ? -11.779 14.975 -12.478 1.00 93.25 91 HIS A N 1
ATOM 738 C CA . HIS A 1 91 ? -11.836 15.256 -11.042 1.00 93.25 91 HIS A CA 1
ATOM 739 C C . HIS A 1 91 ? -10.438 15.172 -10.405 1.00 93.25 91 HIS A C 1
ATOM 741 O O . HIS A 1 91 ? -10.298 14.830 -9.228 1.00 93.25 91 HIS A O 1
ATOM 747 N N . ASN A 1 92 ? -9.388 15.495 -11.169 1.00 92.56 92 ASN A N 1
ATOM 748 C CA . ASN A 1 92 ? -7.988 15.451 -10.733 1.00 92.56 92 ASN A CA 1
ATOM 749 C C . ASN A 1 92 ? -7.547 14.074 -10.200 1.00 92.56 92 ASN A C 1
ATOM 751 O O . ASN A 1 92 ? -6.767 13.990 -9.247 1.00 92.56 92 ASN A O 1
ATOM 755 N N . GLY A 1 93 ? -8.050 12.990 -10.784 1.00 93.06 93 GLY A N 1
ATOM 756 C CA . GLY A 1 93 ? -7.720 11.614 -10.417 1.00 93.06 93 GLY A CA 1
ATOM 757 C C . GLY A 1 93 ? -8.473 11.072 -9.206 1.00 93.06 93 GLY A C 1
ATOM 758 O O . GLY A 1 93 ? -8.161 9.972 -8.750 1.00 93.06 93 GLY A O 1
ATOM 759 N N . GLN A 1 94 ? -9.420 11.820 -8.629 1.00 95.75 94 GLN A N 1
ATOM 760 C CA . GLN A 1 94 ? -10.145 11.383 -7.431 1.00 95.75 94 GLN A CA 1
ATOM 761 C C . GLN A 1 94 ? -11.117 10.234 -7.716 1.00 95.75 94 GLN A C 1
ATOM 763 O O . GLN A 1 94 ? -11.242 9.322 -6.896 1.00 95.75 94 GLN A O 1
ATOM 768 N N . LYS A 1 95 ? -11.788 10.251 -8.874 1.00 94.88 95 LYS A N 1
ATOM 769 C CA . LYS A 1 95 ? -12.734 9.197 -9.263 1.00 94.88 95 LYS A CA 1
ATOM 770 C C . LYS A 1 95 ? -11.977 7.904 -9.549 1.00 94.88 95 LYS A C 1
ATOM 772 O O . LYS A 1 95 ? -12.354 6.849 -9.039 1.00 94.88 95 LYS A O 1
ATOM 777 N N . THR A 1 96 ? -10.874 8.003 -10.282 1.00 95.31 96 THR A N 1
ATOM 778 C CA . THR A 1 96 ? -9.969 6.888 -10.568 1.00 95.31 96 THR A CA 1
ATOM 779 C C . THR A 1 96 ? -9.348 6.330 -9.288 1.00 95.31 96 THR A C 1
ATOM 781 O O . THR A 1 96 ? -9.346 5.117 -9.084 1.00 95.31 96 THR A O 1
ATOM 784 N N . ALA A 1 97 ? -8.902 7.197 -8.372 1.00 96.56 97 ALA A N 1
ATOM 785 C CA . ALA A 1 97 ? -8.394 6.782 -7.065 1.00 96.56 97 ALA A CA 1
ATOM 786 C C . ALA A 1 97 ? -9.439 5.986 -6.271 1.00 96.56 97 ALA A C 1
ATOM 788 O O . ALA A 1 97 ? -9.122 4.925 -5.738 1.00 96.56 97 ALA A O 1
ATOM 789 N N . LEU A 1 98 ? -10.686 6.462 -6.215 1.00 96.12 98 LEU A N 1
ATOM 790 C CA . LEU A 1 98 ? -11.769 5.771 -5.514 1.00 96.12 98 LEU A CA 1
ATOM 791 C C . LEU A 1 98 ? -12.074 4.398 -6.132 1.00 96.12 98 LEU A C 1
ATOM 793 O O . LEU A 1 98 ? -12.247 3.424 -5.399 1.00 96.12 98 LEU A O 1
ATOM 797 N N . MET A 1 99 ? -12.111 4.305 -7.465 1.00 96.12 99 MET A N 1
ATOM 798 C CA . MET A 1 99 ? -12.305 3.033 -8.173 1.00 96.12 99 MET A CA 1
ATOM 799 C C . MET A 1 99 ? -11.201 2.028 -7.836 1.00 96.12 99 MET A C 1
ATOM 801 O O . MET A 1 99 ? -11.497 0.884 -7.489 1.00 96.12 99 MET A O 1
ATOM 805 N N . PHE A 1 100 ? -9.944 2.471 -7.878 1.00 96.62 100 PHE A N 1
ATOM 806 C CA . PHE A 1 100 ? -8.800 1.635 -7.537 1.00 96.62 100 PHE A CA 1
ATOM 807 C C . PHE A 1 100 ? -8.831 1.184 -6.070 1.00 96.62 100 PHE A C 1
ATOM 809 O O . PHE A 1 100 ? -8.660 0.000 -5.788 1.00 96.62 100 PHE A O 1
ATOM 816 N N . ILE A 1 101 ? -9.101 2.100 -5.132 1.00 96.69 101 ILE A N 1
ATOM 817 C CA . ILE A 1 101 ? -9.205 1.780 -3.699 1.00 96.69 101 ILE A CA 1
ATOM 818 C C . ILE A 1 101 ? -10.290 0.727 -3.466 1.00 96.69 101 ILE A C 1
ATOM 820 O O . ILE A 1 101 ? -10.037 -0.262 -2.784 1.00 96.69 101 ILE A O 1
ATOM 824 N N . LYS A 1 102 ? -11.475 0.894 -4.067 1.00 96.56 102 LYS A N 1
ATOM 825 C CA . LYS A 1 102 ? -12.577 -0.071 -3.947 1.00 96.56 102 LYS A CA 1
ATOM 826 C C . LYS A 1 102 ? -12.172 -1.465 -4.434 1.00 96.56 102 LYS A C 1
ATOM 828 O O . LYS A 1 102 ? -12.440 -2.444 -3.747 1.00 96.56 102 LYS A O 1
ATOM 833 N N . MET A 1 103 ? -11.521 -1.552 -5.595 1.00 95.88 103 MET A N 1
ATOM 834 C CA . MET A 1 103 ? -11.020 -2.818 -6.143 1.00 95.88 103 MET A CA 1
ATOM 835 C C . MET A 1 103 ? -10.026 -3.486 -5.184 1.00 95.88 103 MET A C 1
ATOM 837 O O . MET A 1 103 ? -10.157 -4.669 -4.884 1.00 95.88 103 MET A O 1
ATOM 841 N N . MET A 1 104 ? -9.068 -2.725 -4.651 1.00 95.69 104 MET A N 1
ATOM 842 C CA . MET A 1 104 ? -8.085 -3.266 -3.710 1.00 95.69 104 MET A CA 1
ATOM 843 C C . MET A 1 104 ? -8.727 -3.716 -2.390 1.00 95.69 104 MET A C 1
ATOM 845 O O . MET A 1 104 ? -8.373 -4.773 -1.883 1.00 95.69 104 MET A O 1
ATOM 849 N N . LEU A 1 105 ? -9.706 -2.979 -1.856 1.00 95.00 105 LEU A N 1
ATOM 850 C CA . LEU A 1 105 ? -10.412 -3.368 -0.630 1.00 95.00 105 LEU A CA 1
ATOM 851 C C . LEU A 1 105 ? -11.237 -4.648 -0.792 1.00 95.00 105 LEU A C 1
ATOM 853 O O . LEU A 1 105 ? -11.220 -5.490 0.102 1.00 95.00 105 LEU A O 1
ATOM 857 N N . ASN A 1 106 ? -11.926 -4.809 -1.924 1.00 95.44 106 ASN A N 1
ATOM 858 C CA . ASN A 1 106 ? -12.741 -5.998 -2.193 1.00 95.44 106 ASN A CA 1
ATOM 859 C C . ASN A 1 106 ? -11.921 -7.294 -2.180 1.00 95.44 106 ASN A C 1
ATOM 861 O O . ASN A 1 106 ? -12.447 -8.350 -1.854 1.00 95.44 106 ASN A O 1
ATOM 865 N N . GLU A 1 107 ? -10.645 -7.201 -2.539 1.00 94.00 107 GLU A N 1
ATOM 866 C CA . GLU A 1 107 ? -9.740 -8.339 -2.677 1.00 94.00 107 GLU A CA 1
ATOM 867 C C . GLU A 1 107 ? -8.685 -8.357 -1.555 1.00 94.00 107 GLU A C 1
ATOM 869 O O . GLU A 1 107 ? -7.669 -9.040 -1.669 1.00 94.00 107 GLU A O 1
ATOM 874 N N . TYR A 1 108 ? -8.883 -7.576 -0.483 1.00 93.44 108 TYR A N 1
ATOM 875 C CA . TYR A 1 108 ? -7.890 -7.385 0.580 1.00 93.44 108 TYR A CA 1
ATOM 876 C C . TYR A 1 108 ? -7.500 -8.695 1.269 1.00 93.44 108 TYR A C 1
ATOM 878 O O . TYR A 1 108 ? -6.313 -8.957 1.472 1.00 93.44 108 TYR A O 1
ATOM 886 N N . SER A 1 109 ? -8.492 -9.535 1.584 1.00 91.94 109 SER A N 1
ATOM 887 C CA . SER A 1 109 ? -8.291 -10.863 2.182 1.00 91.94 109 SER A CA 1
ATOM 888 C C . SER A 1 109 ? -7.378 -11.757 1.349 1.00 91.94 109 SER A C 1
ATOM 890 O O . SER A 1 109 ? -6.685 -12.614 1.891 1.00 91.94 109 SER A O 1
ATOM 892 N N . ASP A 1 110 ? -7.346 -11.539 0.036 1.00 93.38 110 ASP A N 1
ATOM 893 C CA . ASP A 1 110 ? -6.654 -12.413 -0.902 1.00 93.38 110 ASP A CA 1
ATOM 894 C C . ASP A 1 110 ? -5.171 -12.071 -1.019 1.00 93.38 110 ASP 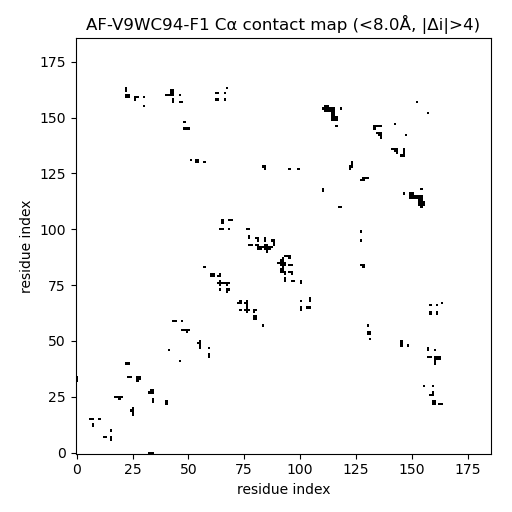A C 1
ATOM 896 O O . ASP A 1 110 ? -4.418 -12.836 -1.621 1.00 93.38 110 ASP A O 1
ATOM 900 N N . TYR A 1 111 ? -4.733 -10.925 -0.486 1.00 93.62 111 TYR A N 1
ATOM 901 C CA . TYR A 1 111 ? -3.341 -10.485 -0.590 1.00 93.62 111 TYR A CA 1
ATOM 902 C C . TYR A 1 111 ? -2.712 -9.987 0.712 1.00 93.62 111 TYR A C 1
ATOM 904 O O . TYR A 1 111 ? -1.494 -9.820 0.744 1.00 93.62 111 TYR A O 1
ATOM 912 N N . CYS A 1 112 ? -3.475 -9.718 1.775 1.00 91.44 112 CYS A N 1
ATOM 913 C CA . CYS A 1 112 ? -2.945 -9.042 2.966 1.00 91.44 112 CYS A CA 1
ATOM 914 C C . CYS A 1 112 ? -1.770 -9.784 3.628 1.00 91.44 112 CYS A C 1
ATOM 916 O O . CYS A 1 112 ? -0.818 -9.157 4.097 1.00 91.44 112 CYS A O 1
ATOM 918 N N . ASP A 1 113 ? -1.792 -11.115 3.604 1.00 93.38 113 ASP A N 1
ATOM 919 C CA . ASP A 1 113 ? -0.727 -11.971 4.14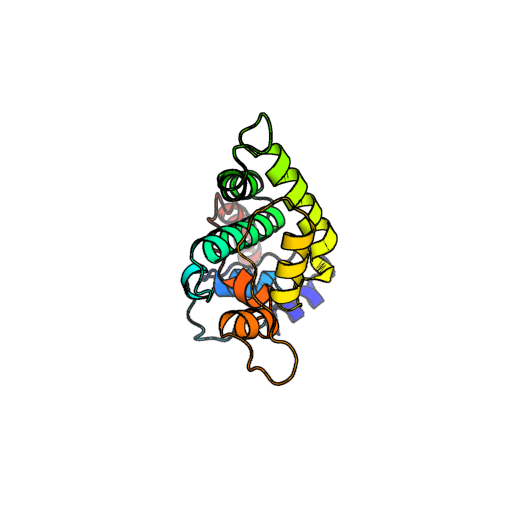2 1.00 93.38 113 ASP A CA 1
ATOM 920 C C . ASP A 1 113 ? 0.205 -12.545 3.072 1.00 93.38 113 ASP A C 1
ATOM 922 O O . ASP A 1 113 ? 1.005 -13.442 3.343 1.00 93.38 113 ASP A O 1
ATOM 926 N N . LYS A 1 114 ? 0.144 -12.003 1.857 1.00 95.56 114 LYS A N 1
ATOM 927 C CA . LYS A 1 114 ? 0.984 -12.425 0.742 1.00 95.56 114 LYS A CA 1
ATOM 928 C C . LYS A 1 114 ? 2.200 -11.513 0.552 1.00 95.56 114 LYS A C 1
ATOM 930 O O . LYS A 1 114 ? 2.233 -10.394 1.082 1.00 95.56 114 LYS A O 1
ATOM 935 N N . PRO A 1 115 ? 3.221 -11.970 -0.197 1.00 96.88 115 PRO A N 1
ATOM 936 C CA . PRO A 1 115 ? 4.362 -11.134 -0.540 1.00 96.88 115 PRO A CA 1
ATOM 937 C C . PRO A 1 115 ? 3.956 -9.858 -1.286 1.00 96.88 115 PRO A C 1
ATOM 939 O O . PRO A 1 115 ? 3.039 -9.872 -2.112 1.00 96.88 115 PRO A O 1
ATOM 942 N N . LEU A 1 116 ? 4.700 -8.769 -1.072 1.00 95.94 116 LEU A N 1
ATOM 943 C CA . LEU A 1 116 ? 4.544 -7.509 -1.811 1.00 95.94 116 LEU A CA 1
ATOM 944 C C . LEU A 1 116 ? 4.605 -7.716 -3.329 1.00 95.94 116 LEU A C 1
ATOM 946 O O . LEU A 1 116 ? 3.998 -6.948 -4.074 1.00 95.94 116 LEU A O 1
ATOM 950 N N . TRP A 1 117 ? 5.312 -8.751 -3.790 1.00 95.88 117 TRP A N 1
ATOM 951 C CA . TRP A 1 117 ? 5.384 -9.136 -5.196 1.00 95.88 117 TRP A CA 1
ATOM 952 C C . TRP A 1 117 ? 4.008 -9.387 -5.824 1.00 95.88 117 TRP A C 1
ATOM 954 O O . TRP A 1 117 ? 3.758 -8.911 -6.929 1.00 95.88 117 TRP A O 1
ATOM 964 N N . GLU A 1 118 ? 3.089 -10.068 -5.133 1.00 94.69 118 GLU A N 1
ATOM 965 C CA . GLU A 1 118 ? 1.757 -10.348 -5.692 1.00 94.69 118 GLU A CA 1
ATOM 966 C C . GLU A 1 118 ? 0.949 -9.067 -5.885 1.00 94.69 118 GLU A C 1
ATOM 968 O O . GLU A 1 118 ? 0.323 -8.858 -6.925 1.00 94.69 118 GLU A O 1
ATOM 973 N N . ILE A 1 119 ? 1.031 -8.165 -4.912 1.00 93.31 119 ILE A N 1
ATOM 974 C CA . ILE A 1 119 ? 0.381 -6.856 -4.975 1.00 93.31 119 ILE A CA 1
ATOM 975 C C . ILE A 1 119 ? 1.001 -6.013 -6.083 1.00 93.31 119 ILE A C 1
ATOM 977 O O . ILE A 1 119 ? 0.284 -5.392 -6.860 1.00 93.31 119 ILE A O 1
ATOM 981 N N . TYR A 1 120 ? 2.325 -6.027 -6.204 1.00 94.69 120 TYR A N 1
ATOM 982 C CA . TYR A 1 120 ? 3.042 -5.347 -7.274 1.00 94.69 120 TYR A CA 1
ATOM 983 C C . TYR A 1 120 ? 2.606 -5.831 -8.667 1.00 94.69 120 TYR A C 1
ATOM 985 O O . TYR A 1 120 ? 2.280 -5.016 -9.534 1.00 94.69 120 TYR A O 1
ATOM 993 N N . CYS A 1 121 ? 2.544 -7.148 -8.879 1.00 93.12 121 CYS A N 1
ATOM 994 C CA . CYS A 1 121 ? 2.068 -7.740 -10.128 1.00 93.12 121 CYS A CA 1
ATOM 995 C C . CYS A 1 121 ? 0.618 -7.350 -10.424 1.00 93.12 121 CYS A C 1
ATOM 997 O O . CYS A 1 121 ? 0.304 -6.974 -11.554 1.00 93.12 121 CYS A O 1
ATOM 999 N N . LYS A 1 122 ? -0.246 -7.382 -9.407 1.00 92.56 122 LYS A N 1
ATOM 1000 C CA . LYS A 1 122 ? -1.648 -6.975 -9.517 1.00 92.56 122 LYS A CA 1
ATOM 1001 C C . LYS A 1 122 ? -1.788 -5.510 -9.917 1.00 92.56 122 LYS A C 1
ATOM 1003 O O . LYS A 1 122 ? -2.477 -5.214 -10.884 1.00 92.56 122 LYS A O 1
ATOM 1008 N N . ILE A 1 123 ? -1.086 -4.604 -9.235 1.00 93.31 123 ILE A N 1
ATOM 1009 C CA . ILE A 1 123 ? -1.096 -3.165 -9.538 1.00 93.31 123 ILE A CA 1
ATOM 1010 C C . ILE A 1 123 ? -0.661 -2.926 -10.984 1.00 93.31 123 ILE A C 1
ATOM 1012 O O . ILE A 1 123 ? -1.367 -2.246 -11.726 1.00 93.31 123 ILE A O 1
ATOM 1016 N N . ASN A 1 124 ? 0.435 -3.546 -11.423 1.00 91.50 124 ASN A N 1
ATOM 1017 C CA . ASN A 1 124 ? 0.882 -3.456 -12.814 1.00 91.50 124 ASN A CA 1
ATOM 1018 C C . ASN A 1 124 ? -0.145 -3.991 -13.818 1.00 91.50 124 ASN A C 1
ATOM 1020 O O . ASN A 1 124 ? -0.265 -3.446 -14.913 1.00 91.50 124 ASN A O 1
ATOM 1024 N N . GLY A 1 125 ? -0.868 -5.057 -13.467 1.00 90.25 125 GLY A N 1
ATOM 1025 C CA . GLY A 1 125 ? -1.893 -5.655 -14.324 1.00 90.25 125 GLY A CA 1
ATOM 1026 C C . GLY A 1 125 ? -3.119 -4.765 -14.532 1.00 90.25 125 GLY A C 1
ATOM 1027 O O . GLY A 1 125 ? -3.833 -4.937 -15.513 1.00 90.25 125 GLY A O 1
ATOM 1028 N N . THR A 1 126 ? -3.353 -3.799 -13.643 1.00 89.75 126 THR A N 1
ATOM 1029 C CA . THR A 1 126 ? -4.545 -2.940 -13.697 1.00 89.75 126 THR A CA 1
ATOM 1030 C C . THR A 1 126 ? -4.442 -1.790 -14.698 1.00 89.75 126 THR A C 1
ATOM 1032 O O . THR A 1 126 ? -5.464 -1.273 -15.137 1.00 89.75 126 THR A O 1
ATOM 1035 N N . GLY A 1 127 ? -3.225 -1.354 -15.037 1.00 88.69 127 GLY A N 1
ATOM 1036 C CA . GLY A 1 127 ? -2.998 -0.209 -15.924 1.00 88.69 127 GLY A CA 1
ATOM 1037 C C . GLY A 1 127 ? -3.319 1.169 -15.325 1.00 88.69 127 GLY A C 1
ATOM 1038 O O . GLY A 1 127 ? -3.205 2.161 -16.037 1.00 88.69 127 GLY A O 1
ATOM 1039 N N . PHE A 1 128 ? -3.681 1.269 -14.037 1.00 89.50 128 PHE A N 1
ATOM 1040 C CA . PHE A 1 128 ? -3.933 2.568 -13.388 1.00 89.50 128 PHE A CA 1
ATOM 1041 C C . PHE A 1 128 ? -2.663 3.402 -13.186 1.00 89.50 128 PHE A C 1
ATOM 1043 O O . PHE A 1 128 ? -2.740 4.627 -13.123 1.00 89.50 128 PHE A O 1
ATOM 1050 N N . PHE A 1 129 ? -1.505 2.749 -13.061 1.00 92.00 129 PHE A N 1
ATOM 1051 C CA . PHE A 1 129 ? -0.236 3.401 -12.756 1.00 92.00 129 PHE A CA 1
ATOM 1052 C C . PHE A 1 129 ? 0.833 2.997 -13.762 1.00 92.00 129 PHE A C 1
ATOM 1054 O O . PHE A 1 129 ? 1.008 1.813 -14.050 1.00 92.00 129 PHE A O 1
ATOM 1061 N N . ASP A 1 130 ? 1.598 3.982 -14.224 1.00 87.50 130 ASP A N 1
ATOM 1062 C CA . ASP A 1 130 ? 2.822 3.751 -14.981 1.00 87.50 130 ASP A CA 1
ATOM 1063 C C . ASP A 1 130 ? 4.010 3.711 -14.011 1.00 87.50 130 ASP A C 1
ATOM 1065 O O . ASP A 1 130 ? 4.611 4.736 -13.686 1.00 87.50 130 ASP A O 1
ATOM 1069 N N . ILE A 1 131 ? 4.288 2.525 -13.456 1.00 89.75 131 ILE A N 1
ATOM 1070 C CA . ILE A 1 131 ? 5.424 2.317 -12.549 1.00 89.75 131 ILE A CA 1
ATOM 1071 C C . ILE A 1 131 ? 6.559 1.545 -13.238 1.00 89.75 131 ILE A C 1
ATOM 1073 O O . ILE A 1 131 ? 6.315 0.531 -13.901 1.00 89.75 131 ILE A O 1
ATOM 1077 N N . PRO A 1 132 ? 7.830 1.950 -13.036 1.00 90.25 132 PRO A N 1
ATOM 1078 C CA . PRO A 1 132 ? 8.976 1.239 -13.590 1.00 90.25 132 PRO A CA 1
ATOM 1079 C C . PRO A 1 132 ? 8.999 -0.243 -13.204 1.00 90.25 132 PRO A C 1
ATOM 1081 O O . PRO A 1 132 ? 8.917 -0.607 -12.024 1.00 90.25 132 PRO A O 1
ATOM 1084 N N . LYS A 1 133 ? 9.166 -1.116 -14.200 1.00 90.50 133 LYS A N 1
ATOM 1085 C CA . LYS A 1 133 ? 9.114 -2.565 -13.988 1.00 90.50 133 LYS A CA 1
ATOM 1086 C C . LYS A 1 133 ? 10.320 -3.081 -13.195 1.00 90.50 133 LYS A C 1
ATOM 1088 O O . LYS A 1 133 ? 11.457 -2.692 -13.457 1.00 90.50 133 LYS A O 1
ATOM 1093 N N . ILE A 1 134 ? 10.082 -3.992 -12.254 1.00 91.62 134 ILE A N 1
ATOM 1094 C CA . ILE A 1 134 ? 11.132 -4.801 -11.636 1.00 91.62 134 ILE A CA 1
ATOM 1095 C C . ILE A 1 134 ? 11.447 -5.921 -12.620 1.00 91.62 134 ILE A C 1
ATOM 1097 O O . ILE A 1 134 ? 10.564 -6.674 -13.035 1.00 91.62 134 ILE A O 1
ATOM 1101 N N . ARG A 1 135 ? 12.709 -6.008 -13.039 1.00 87.69 135 ARG A N 1
ATOM 1102 C CA . ARG A 1 135 ? 13.151 -7.071 -13.933 1.00 87.69 135 ARG A CA 1
ATOM 1103 C C . ARG A 1 135 ? 13.283 -8.356 -13.132 1.00 87.69 135 ARG A C 1
ATOM 1105 O O . ARG A 1 135 ? 14.207 -8.481 -12.339 1.00 87.69 135 ARG A O 1
ATOM 1112 N N . GLU A 1 136 ? 12.383 -9.292 -13.386 1.00 88.50 136 GLU A N 1
ATOM 1113 C CA . GLU A 1 136 ? 12.462 -10.620 -12.796 1.00 88.50 136 GLU A CA 1
ATOM 1114 C C . GLU A 1 136 ? 13.687 -11.378 -13.320 1.00 88.50 136 GLU A C 1
ATOM 1116 O O . GLU A 1 136 ? 13.960 -11.414 -14.532 1.00 88.50 136 GLU A O 1
ATOM 1121 N N . SER A 1 137 ? 14.437 -11.967 -12.394 1.00 87.06 137 SER A N 1
ATOM 1122 C CA . SER A 1 137 ? 15.514 -12.894 -12.706 1.00 87.06 137 SER A CA 1
ATOM 1123 C C . SER A 1 137 ? 14.981 -14.107 -13.479 1.00 87.06 137 SER A C 1
ATOM 1125 O O . SER A 1 137 ? 13.947 -14.686 -13.163 1.00 87.06 137 SER A O 1
ATOM 1127 N N . LYS A 1 138 ? 15.672 -14.480 -14.562 1.00 84.25 138 LYS A N 1
ATOM 1128 C CA . LYS A 1 138 ? 15.337 -15.650 -15.389 1.00 84.25 138 LYS A CA 1
ATOM 1129 C C . LYS A 1 138 ? 16.552 -16.560 -15.511 1.00 84.25 138 LYS A C 1
ATOM 1131 O O . LYS A 1 138 ? 17.665 -16.067 -15.717 1.00 84.25 138 LYS A O 1
ATOM 1136 N N . GLY A 1 139 ? 16.324 -17.873 -15.449 1.00 79.81 139 GLY A N 1
ATOM 1137 C CA . GLY A 1 139 ? 17.388 -18.881 -15.461 1.00 79.81 139 GLY A CA 1
ATOM 1138 C C . GLY A 1 139 ? 18.257 -18.800 -14.203 1.00 79.81 139 GLY A C 1
ATOM 1139 O O . GLY A 1 139 ? 17.752 -18.524 -13.124 1.00 79.81 139 GLY A O 1
ATOM 1140 N N . ASN A 1 140 ? 19.572 -18.976 -14.347 1.00 79.75 140 ASN A N 1
ATOM 1141 C CA . ASN A 1 140 ? 20.528 -18.990 -13.227 1.00 79.75 140 ASN A CA 1
ATOM 1142 C C . ASN A 1 140 ? 21.018 -17.591 -12.794 1.00 79.75 140 ASN A C 1
ATOM 1144 O O . ASN A 1 140 ? 22.123 -17.457 -12.269 1.00 79.75 140 ASN A O 1
ATOM 1148 N N . ARG A 1 141 ? 20.265 -16.521 -13.072 1.00 84.69 141 ARG A N 1
ATOM 1149 C CA . ARG A 1 141 ? 20.657 -15.161 -12.662 1.00 84.69 141 ARG A CA 1
ATOM 1150 C C . ARG A 1 141 ? 20.195 -14.901 -11.236 1.00 84.69 141 ARG A C 1
ATOM 1152 O O . ARG A 1 141 ? 19.053 -15.199 -10.914 1.00 84.69 141 ARG A O 1
ATOM 1159 N N . ALA A 1 142 ? 21.059 -14.306 -10.419 1.00 86.38 142 ALA A N 1
ATOM 1160 C CA . ALA A 1 142 ? 20.671 -13.869 -9.084 1.00 86.38 142 ALA A CA 1
ATOM 1161 C C . ALA A 1 142 ? 19.563 -12.793 -9.165 1.00 86.38 142 ALA A C 1
ATOM 1163 O O . ALA A 1 142 ? 19.620 -11.940 -10.065 1.00 86.38 142 ALA A O 1
ATOM 1164 N N . PRO A 1 143 ? 18.568 -12.824 -8.259 1.00 89.06 143 PRO A N 1
ATOM 1165 C CA . PRO A 1 143 ? 17.549 -11.788 -8.168 1.00 89.06 143 PRO A CA 1
ATOM 1166 C C . PRO A 1 143 ? 18.171 -10.443 -7.794 1.00 89.06 143 PRO A C 1
ATOM 1168 O O . PRO A 1 143 ? 19.206 -10.365 -7.131 1.00 89.06 143 PRO A O 1
ATOM 1171 N N . SER A 1 144 ? 17.537 -9.359 -8.237 1.00 90.81 144 SER A N 1
ATOM 1172 C CA . SER A 1 144 ? 17.904 -8.024 -7.751 1.00 90.81 144 SER A CA 1
ATOM 1173 C C . SER A 1 144 ? 17.477 -7.844 -6.291 1.00 90.81 144 SER A C 1
ATOM 1175 O O . SER A 1 144 ? 16.521 -8.478 -5.850 1.00 90.81 144 SER A O 1
ATOM 1177 N N . SER A 1 145 ? 18.108 -6.920 -5.563 1.00 90.94 145 SER A N 1
ATOM 1178 C CA . SER A 1 145 ? 17.708 -6.594 -4.184 1.00 90.94 145 SER A CA 1
ATOM 1179 C C . SER A 1 145 ? 16.233 -6.187 -4.073 1.00 90.94 145 SER A C 1
ATOM 1181 O O . SER A 1 145 ? 15.559 -6.562 -3.120 1.00 90.94 145 SER A O 1
ATOM 1183 N N . ASN A 1 146 ? 15.705 -5.470 -5.072 1.00 92.31 146 ASN A N 1
ATOM 1184 C CA . ASN A 1 146 ? 14.284 -5.125 -5.127 1.00 92.31 146 ASN A CA 1
ATOM 1185 C C . ASN A 1 146 ? 13.415 -6.368 -5.361 1.00 92.31 146 ASN A C 1
ATOM 1187 O O . ASN A 1 146 ? 12.397 -6.535 -4.707 1.00 92.31 146 ASN A O 1
ATOM 1191 N N . GLU A 1 147 ? 13.793 -7.250 -6.287 1.00 93.94 147 GLU A N 1
ATOM 1192 C CA . GLU A 1 147 ? 13.045 -8.492 -6.518 1.00 93.94 147 GLU A CA 1
ATOM 1193 C C . GLU A 1 147 ? 12.984 -9.344 -5.245 1.00 93.94 147 GLU A C 1
ATOM 1195 O O . GLU A 1 147 ? 11.909 -9.800 -4.859 1.00 93.94 147 GLU A O 1
ATOM 1200 N N . GLU A 1 148 ? 14.119 -9.503 -4.569 1.00 94.56 148 GLU A N 1
ATOM 1201 C CA . GLU A 1 148 ? 14.222 -10.250 -3.321 1.00 94.56 148 GLU A CA 1
ATOM 1202 C C . GLU A 1 148 ? 13.384 -9.613 -2.205 1.00 94.56 148 GLU A C 1
ATOM 1204 O O . GLU A 1 148 ? 12.593 -10.303 -1.560 1.00 94.56 148 GLU A O 1
ATOM 1209 N N . PHE A 1 149 ? 13.469 -8.289 -2.030 1.00 94.69 149 PHE A N 1
ATOM 1210 C CA . PHE A 1 149 ? 12.656 -7.563 -1.052 1.00 94.69 149 PHE A CA 1
ATOM 1211 C C . PHE A 1 149 ? 11.158 -7.788 -1.280 1.00 94.69 149 PHE A C 1
ATOM 1213 O O . PHE A 1 149 ? 10.439 -8.115 -0.337 1.00 94.69 149 PHE A O 1
ATOM 1220 N N . TYR A 1 150 ? 10.674 -7.672 -2.518 1.00 95.31 150 TYR A N 1
ATOM 1221 C CA . TYR A 1 150 ? 9.247 -7.819 -2.810 1.00 95.31 150 TYR A CA 1
ATOM 1222 C C . TYR A 1 150 ? 8.756 -9.262 -2.659 1.00 95.31 150 TYR A C 1
ATOM 1224 O O . TYR A 1 150 ? 7.625 -9.476 -2.222 1.00 95.31 150 TYR A O 1
ATOM 1232 N N . LYS A 1 151 ? 9.579 -10.251 -3.023 1.00 95.56 151 LYS A N 1
ATOM 1233 C CA . LYS A 1 151 ? 9.226 -11.674 -2.906 1.00 95.56 151 LYS A CA 1
ATOM 1234 C C . LYS A 1 151 ? 9.266 -12.173 -1.457 1.00 95.56 151 LYS A C 1
ATOM 1236 O O . LYS A 1 151 ? 8.490 -13.060 -1.118 1.00 95.56 151 LYS A O 1
ATOM 1241 N N . ASN A 1 152 ? 10.104 -11.581 -0.603 1.00 95.50 152 ASN A N 1
ATOM 1242 C CA . ASN A 1 152 ? 10.287 -12.028 0.784 1.00 95.50 152 ASN A CA 1
ATOM 1243 C C . ASN A 1 152 ? 9.533 -11.188 1.826 1.00 95.50 152 ASN A C 1
ATOM 1245 O O . ASN A 1 152 ? 9.345 -11.638 2.956 1.00 95.50 152 ASN A O 1
ATOM 1249 N N . THR A 1 153 ? 9.095 -9.976 1.482 1.00 94.88 153 THR A N 1
ATOM 1250 C CA . THR A 1 153 ? 8.391 -9.091 2.421 1.00 94.88 153 THR A CA 1
ATOM 1251 C C . THR A 1 153 ? 6.885 -9.257 2.291 1.00 94.88 153 THR A C 1
ATOM 1253 O O . THR A 1 153 ? 6.329 -9.082 1.210 1.00 94.88 153 THR A O 1
ATOM 1256 N N . ILE A 1 154 ? 6.208 -9.547 3.403 1.00 94.75 154 ILE A N 1
ATOM 1257 C CA . ILE A 1 154 ? 4.744 -9.662 3.455 1.00 94.75 154 ILE A CA 1
ATOM 1258 C C . ILE A 1 154 ? 4.123 -8.266 3.499 1.00 94.75 154 ILE A C 1
ATOM 1260 O O . ILE A 1 154 ? 4.583 -7.409 4.257 1.00 94.75 154 ILE A O 1
ATOM 1264 N N . TYR A 1 155 ? 3.035 -8.049 2.763 1.00 94.56 155 TYR A N 1
ATOM 1265 C CA . TYR A 1 155 ? 2.309 -6.779 2.761 1.00 94.56 155 TYR A CA 1
ATOM 1266 C C . TYR A 1 155 ? 1.974 -6.236 4.153 1.00 94.56 155 TYR A C 1
ATOM 1268 O O . TYR A 1 155 ? 2.324 -5.092 4.457 1.00 94.56 155 TYR A O 1
ATOM 1276 N N . THR A 1 156 ? 1.357 -7.048 5.020 1.00 90.88 156 THR A N 1
ATOM 1277 C CA . THR A 1 156 ? 0.974 -6.616 6.374 1.00 90.88 156 THR A CA 1
ATOM 1278 C C . THR A 1 156 ? 2.165 -6.092 7.171 1.00 90.88 156 THR A C 1
ATOM 1280 O O . THR A 1 156 ? 2.006 -5.131 7.914 1.00 90.88 156 THR A O 1
ATOM 1283 N N . SER A 1 157 ? 3.377 -6.630 6.972 1.00 89.50 157 SER A N 1
ATOM 1284 C CA . SER A 1 157 ? 4.578 -6.136 7.664 1.00 89.50 157 SER A CA 1
ATOM 1285 C C . SER A 1 157 ? 4.915 -4.681 7.315 1.00 89.50 157 SER A C 1
ATOM 1287 O O . SER A 1 157 ? 5.326 -3.921 8.191 1.00 89.50 157 SER A O 1
ATOM 1289 N N . ILE A 1 158 ? 4.668 -4.255 6.073 1.00 91.69 158 ILE A N 1
ATOM 1290 C CA . ILE A 1 158 ? 4.816 -2.856 5.658 1.00 91.69 158 ILE A CA 1
ATOM 1291 C C . ILE A 1 158 ? 3.627 -2.019 6.119 1.00 91.69 158 ILE A C 1
ATOM 1293 O O . ILE A 1 158 ? 3.828 -0.914 6.623 1.00 91.69 158 ILE A O 1
ATOM 1297 N N . ALA A 1 159 ? 2.406 -2.545 5.998 1.00 89.06 159 ALA A N 1
ATOM 1298 C CA . ALA A 1 159 ? 1.182 -1.851 6.395 1.00 89.06 159 ALA A CA 1
ATOM 1299 C C . ALA A 1 159 ? 1.212 -1.381 7.864 1.00 89.06 159 ALA A C 1
ATOM 1301 O O . ALA A 1 159 ? 0.719 -0.299 8.174 1.00 89.06 159 ALA A O 1
ATOM 1302 N N . LEU A 1 160 ? 1.880 -2.123 8.760 1.00 83.25 160 LEU A N 1
ATOM 1303 C CA . LEU A 1 160 ? 2.086 -1.734 10.166 1.00 83.25 160 LEU A CA 1
ATOM 1304 C C . LEU A 1 160 ? 2.753 -0.358 10.349 1.00 83.25 160 LEU A C 1
ATOM 1306 O O . LEU A 1 160 ? 2.518 0.318 11.354 1.00 83.25 160 LEU A O 1
ATOM 1310 N N . HIS A 1 161 ? 3.562 0.070 9.382 1.00 85.12 161 HIS A N 1
ATOM 1311 C CA . HIS A 1 161 ? 4.309 1.327 9.421 1.00 85.12 161 HIS A CA 1
ATOM 1312 C C . HIS A 1 161 ? 3.514 2.514 8.853 1.00 85.12 161 HIS A C 1
ATOM 1314 O O . HIS A 1 161 ? 3.998 3.650 8.860 1.00 85.12 161 HIS A O 1
ATOM 1320 N N . VAL A 1 162 ? 2.285 2.290 8.369 1.00 85.56 162 VAL A N 1
ATOM 1321 C CA . VAL A 1 162 ? 1.396 3.375 7.944 1.00 85.56 162 VAL A CA 1
ATOM 1322 C C . VAL A 1 162 ? 0.952 4.164 9.173 1.00 85.56 162 VAL A C 1
ATOM 1324 O O . VAL A 1 162 ? 0.255 3.663 10.056 1.00 85.56 162 VAL A O 1
ATOM 1327 N N . LYS A 1 163 ? 1.354 5.438 9.219 1.00 81.38 163 LYS A N 1
ATOM 1328 C CA . LYS A 1 163 ? 0.839 6.394 10.197 1.00 81.38 163 LYS A CA 1
ATOM 1329 C C . LYS A 1 163 ? -0.559 6.828 9.770 1.00 81.38 163 LYS A C 1
ATOM 1331 O O . LYS A 1 163 ? -0.701 7.540 8.774 1.00 81.38 163 LYS A O 1
ATOM 1336 N N . ILE A 1 164 ? -1.560 6.428 10.539 1.00 74.75 164 ILE A N 1
ATOM 1337 C CA . ILE A 1 164 ? -2.906 6.992 10.464 1.00 74.75 164 ILE A CA 1
ATOM 1338 C C . ILE A 1 164 ? -2.951 8.144 11.466 1.00 74.75 164 ILE A C 1
ATOM 1340 O O . ILE A 1 164 ? -2.641 7.952 12.639 1.00 74.75 164 ILE A O 1
ATOM 1344 N N . ALA A 1 165 ? -3.207 9.360 10.979 1.00 61.72 165 ALA A N 1
ATOM 1345 C CA . ALA A 1 165 ? -3.441 10.499 11.854 1.00 61.72 165 ALA A CA 1
ATOM 1346 C C . ALA A 1 165 ? -4.822 10.315 12.491 1.00 61.72 165 ALA A C 1
ATOM 1348 O O . ALA A 1 165 ? -5.806 10.111 11.786 1.00 61.72 165 ALA A O 1
ATOM 1349 N N . GLU A 1 166 ? -4.873 10.323 13.818 1.00 55.34 166 GLU A N 1
ATOM 1350 C CA . GLU A 1 166 ? -6.123 10.294 14.567 1.00 55.34 166 GLU A CA 1
ATOM 1351 C C . GLU A 1 166 ? -6.817 11.657 14.422 1.00 55.34 166 GLU A C 1
ATOM 1353 O O . GLU A 1 166 ? -6.544 12.574 15.193 1.00 55.34 166 GLU A O 1
ATOM 1358 N N . ASP A 1 167 ? -7.706 11.805 13.439 1.00 40.19 167 ASP A N 1
ATOM 1359 C CA . ASP A 1 167 ? -8.778 12.795 13.547 1.00 40.19 167 ASP A CA 1
ATOM 1360 C C . ASP A 1 167 ? -9.817 12.213 14.520 1.00 40.19 167 ASP A C 1
ATOM 1362 O O . ASP A 1 167 ? -10.531 11.265 14.203 1.00 40.19 167 ASP A O 1
ATOM 1366 N N . GLU A 1 168 ? -9.809 12.749 15.742 1.00 43.97 168 GLU A N 1
ATOM 1367 C CA . GLU A 1 168 ? -10.799 12.563 16.809 1.00 43.97 168 GLU A CA 1
ATOM 1368 C C . GLU A 1 168 ? -11.155 11.109 17.161 1.00 43.97 168 GLU A C 1
ATOM 1370 O O . GLU A 1 168 ? -12.206 10.562 16.822 1.00 43.97 168 GLU A O 1
ATOM 1375 N N . ILE A 1 169 ? -10.325 10.518 18.022 1.00 38.38 169 ILE A N 1
ATOM 1376 C CA . ILE A 1 169 ? -10.795 9.485 18.941 1.00 38.38 169 ILE A CA 1
ATOM 1377 C C . ILE A 1 169 ? -11.878 10.106 19.853 1.00 38.38 169 ILE A C 1
ATOM 1379 O O . ILE A 1 169 ? -11.590 10.650 20.919 1.00 38.38 169 ILE A O 1
ATOM 1383 N N . TYR A 1 170 ? -13.154 9.967 19.484 1.00 40.09 170 TYR A N 1
ATOM 1384 C CA . TYR A 1 170 ? -14.310 10.246 20.359 1.00 40.09 170 TYR A CA 1
ATOM 1385 C C . TYR A 1 170 ? -14.396 9.298 21.584 1.00 40.09 170 TYR A C 1
ATOM 1387 O O . TYR A 1 170 ? -15.349 9.342 22.361 1.00 40.09 170 TYR A O 1
ATOM 1395 N N . ILE A 1 171 ? -13.390 8.447 21.822 1.00 43.03 171 ILE A N 1
ATOM 1396 C CA . ILE A 1 171 ? -13.376 7.457 22.915 1.00 43.03 171 ILE A CA 1
ATOM 1397 C C . ILE A 1 171 ? -13.135 8.115 24.292 1.00 43.03 171 ILE A C 1
ATOM 1399 O O . ILE A 1 171 ? -13.477 7.534 25.325 1.00 43.03 171 ILE A O 1
ATOM 1403 N N . VAL A 1 172 ? -12.630 9.355 24.349 1.00 37.94 172 VAL A N 1
ATOM 1404 C CA . VAL A 1 172 ? -12.282 10.014 25.628 1.00 37.94 172 VAL A CA 1
ATOM 1405 C C . VAL A 1 172 ? -13.513 10.341 26.494 1.00 37.94 172 VAL A C 1
ATOM 1407 O O . VAL A 1 172 ? -13.395 10.397 27.720 1.00 37.94 172 VAL A O 1
ATOM 1410 N N . GLN A 1 173 ? -14.709 10.491 25.913 1.00 34.62 173 GLN A N 1
ATOM 1411 C CA . GLN A 1 173 ? -15.920 10.813 26.686 1.00 34.62 173 GLN A CA 1
ATOM 1412 C C . GLN A 1 173 ? -16.726 9.586 27.132 1.00 34.62 173 GLN A C 1
ATOM 1414 O O . GLN A 1 173 ? -17.269 9.595 28.237 1.00 34.62 173 GLN A O 1
ATOM 1419 N N . PHE A 1 174 ? -16.753 8.499 26.355 1.00 37.78 174 PHE A N 1
ATOM 1420 C CA . PHE A 1 174 ? -17.600 7.345 26.690 1.00 37.78 174 PHE A CA 1
ATOM 1421 C C . PHE A 1 174 ? -17.002 6.459 27.798 1.00 37.78 174 PHE A C 1
ATOM 1423 O O . PHE A 1 174 ? -17.728 5.948 28.654 1.00 37.78 174 PHE A O 1
ATOM 1430 N N . ILE A 1 175 ? -15.668 6.333 27.845 1.00 39.97 175 ILE A N 1
ATOM 1431 C CA . ILE A 1 175 ? -14.983 5.520 28.865 1.00 39.97 175 ILE A CA 1
ATOM 1432 C C . ILE A 1 175 ? -15.009 6.203 30.239 1.00 39.97 175 ILE A C 1
ATOM 1434 O O . ILE A 1 175 ? -15.214 5.518 31.241 1.00 39.97 175 ILE A O 1
ATOM 1438 N N . LYS A 1 176 ? -14.918 7.542 30.316 1.00 35.25 176 LYS A N 1
ATOM 1439 C CA . LYS A 1 176 ? -15.092 8.253 31.597 1.00 35.25 176 LYS A CA 1
ATOM 1440 C C . LYS A 1 176 ? -16.473 7.995 32.206 1.00 35.25 176 LYS A C 1
ATOM 1442 O O . LYS A 1 176 ? -16.555 7.775 33.408 1.00 35.25 176 LYS A O 1
ATOM 1447 N N . GLN A 1 177 ? -17.534 7.945 31.399 1.00 34.34 177 GLN A N 1
ATOM 1448 C CA . GLN A 1 177 ? -18.889 7.754 31.919 1.00 34.34 177 GLN A CA 1
ATOM 1449 C C . GLN A 1 177 ? -19.149 6.315 32.403 1.00 34.34 177 GLN A C 1
ATOM 1451 O O . GLN A 1 177 ? -19.769 6.127 33.447 1.00 34.34 177 GLN A O 1
ATOM 1456 N N . LYS A 1 178 ? -18.657 5.288 31.690 1.00 38.44 178 LYS A N 1
ATOM 1457 C CA . LYS A 1 178 ? -18.866 3.879 32.087 1.00 38.44 178 LYS A CA 1
ATOM 1458 C C . LYS A 1 178 ? -17.927 3.407 33.201 1.00 38.44 178 LYS A C 1
ATOM 1460 O O . LYS A 1 178 ? -18.371 2.661 34.067 1.00 38.44 178 LYS A O 1
ATOM 1465 N N . VAL A 1 179 ? -16.667 3.849 33.223 1.00 42.50 179 VAL A N 1
ATOM 1466 C CA . VAL A 1 179 ? -15.705 3.435 34.264 1.00 42.50 179 VAL A CA 1
ATOM 1467 C C . VAL A 1 179 ? -16.012 4.105 35.605 1.00 42.50 179 VAL A C 1
ATOM 1469 O O . VAL A 1 179 ? -15.956 3.437 36.631 1.00 42.50 179 VAL A O 1
ATOM 1472 N N . VAL A 1 180 ? -16.442 5.374 35.617 1.00 41.97 180 VAL A N 1
ATOM 1473 C CA . VAL A 1 180 ? -16.933 6.018 36.852 1.00 41.97 180 VAL A CA 1
ATOM 1474 C C . VAL A 1 180 ? -18.167 5.289 37.394 1.00 41.97 180 VAL A C 1
ATOM 1476 O O . VAL A 1 180 ? -18.253 5.058 38.594 1.00 41.97 180 VAL A O 1
ATOM 1479 N N . ASN A 1 181 ? -19.072 4.832 36.523 1.00 38.97 181 ASN A N 1
ATOM 1480 C CA . ASN A 1 181 ? -20.233 4.054 36.955 1.00 38.97 181 ASN A CA 1
ATOM 1481 C C . ASN A 1 181 ? -19.874 2.653 37.471 1.00 38.97 181 ASN A C 1
ATOM 1483 O O . ASN A 1 181 ? -20.582 2.160 38.335 1.00 38.97 181 ASN A O 1
ATOM 1487 N N . LEU A 1 182 ? -18.799 2.010 36.997 1.00 38.81 182 LEU A N 1
ATOM 1488 C CA . LEU A 1 182 ? -18.381 0.698 37.515 1.00 38.81 182 LEU A CA 1
ATOM 1489 C C . LEU A 1 182 ? -17.633 0.786 38.854 1.00 38.81 182 LEU A C 1
ATOM 1491 O O . LEU A 1 182 ? -17.712 -0.141 39.654 1.00 38.81 182 LEU A O 1
ATOM 1495 N N . ILE A 1 183 ? -16.914 1.885 39.099 1.00 42.19 183 ILE A N 1
ATOM 1496 C CA . ILE A 1 183 ? -16.142 2.091 40.336 1.00 42.19 183 ILE A CA 1
ATOM 1497 C C . ILE A 1 183 ? -17.041 2.589 41.482 1.00 42.19 183 ILE A C 1
ATOM 1499 O O . ILE A 1 183 ? -16.721 2.374 42.640 1.00 42.19 183 ILE A O 1
ATOM 1503 N N . MET A 1 184 ? -18.196 3.191 41.183 1.00 38.88 184 MET A N 1
ATOM 1504 C CA . MET A 1 184 ? -19.149 3.699 42.187 1.00 38.88 184 MET A CA 1
ATOM 1505 C C . MET A 1 184 ? -20.051 2.623 42.830 1.00 38.88 184 MET A C 1
ATOM 1507 O O . MET A 1 184 ? -20.870 2.964 43.680 1.00 38.88 184 MET A O 1
ATOM 1511 N N . TYR A 1 185 ? -19.931 1.350 42.434 1.00 42.94 185 TYR A N 1
ATOM 1512 C CA . TYR A 1 185 ? -20.683 0.222 43.017 1.00 42.94 185 TYR A CA 1
ATOM 1513 C C . TYR A 1 185 ? -19.792 -0.802 43.750 1.00 42.94 185 TYR A C 1
ATOM 1515 O O . TYR A 1 185 ? -20.217 -1.937 43.971 1.00 42.94 185 TYR A O 1
ATOM 1523 N N . TRP A 1 186 ? -18.588 -0.390 44.155 1.00 39.69 186 TRP A N 1
ATOM 1524 C CA . TRP A 1 186 ? -17.708 -1.084 45.105 1.00 39.69 186 TRP A CA 1
ATOM 1525 C C . TRP A 1 186 ? -17.259 -0.106 46.193 1.00 39.69 186 TRP A C 1
ATOM 1527 O O . TRP A 1 186 ? -16.932 -0.586 47.300 1.00 39.69 186 TRP A O 1
#

Foldseek 3Di:
DVVVVVVCVVVVPDDDDDDDPDLLVVLCVVLVHDDDPPPDQDALLVVQDDPDPQQSQQVSLQLLLLLCVVVVVNVSSLVSNLCQQQPVDPPRSSVVSVVVSVVCNVCVVVAQFAFQVVVVVVVVVVPRGDHDDQDADDDPDDHDPNRCNRRPDGSSVSSSNRDDDDPDPVVPPPCVVVVVVVVVVD

Secondary structure (DSSP, 8-state):
-HHHHHHHHHTTT-------SSHHHHHHHHTT-PPPTT-PPPPHHHH---S-HHHHHHHHHHHHHHHHHHTT-HHHHHHHHGGG-TTSSTTTTHHHHHHHHHHHHHTGGGTTTSBHHHHHHHHHHH-S---PPP----TTPPPPHHHHHHHHSBHHHHHTT-----S--THHHHHHHHHHHHHTT-

Mean predicted aligned error: 11.16 Å

Radius of gyration: 19.59 Å; Cα contacts (8 Å, |Δi|>4): 182; chains: 1; bounding box: 41×34×61 Å

Nearest PDB structures (foldseek):
  1elk-assembly2_B  TM=2.432E-01  e=9.538E+00  Homo sapiens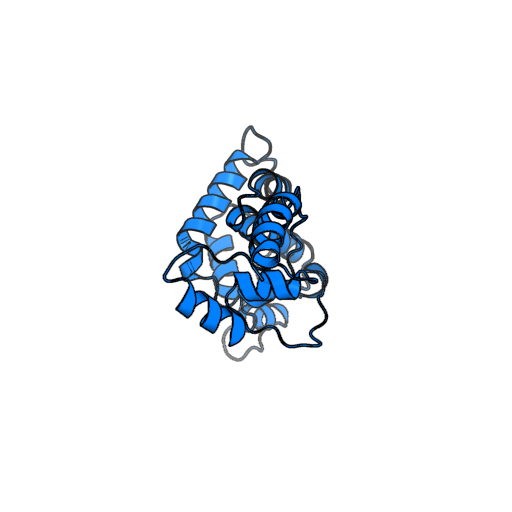

Sequence (186 aa):
MLALKHVQDIVDGEDVITLSYSNLMANSVRNNKDYKDGQKWMLIDEAFVDSTPDRRKVLISIIKSIEYARLNHYKDAIKELSRHLRLTDDHNGQKTALMFIKMMLNEYSDYCDKPLWEIYCKINGTGFFDIPKIRESKGNRAPSSNEEFYKNTIYTSIALHVKIAEDEIYIVQFIKQKVVNLIMYW

Organism: NCBI:txid697284

Solvent-accessible surface area (backbone atoms only — not comparable to full-atom values): 11070 Å² total; per-residue (Å²): 98,71,68,61,53,52,47,53,69,70,48,76,83,58,90,84,85,82,87,63,98,40,66,48,51,46,35,20,60,76,67,77,42,80,69,59,88,88,69,77,80,50,55,39,75,76,71,55,74,50,94,48,65,69,42,42,53,54,51,51,31,49,53,44,20,48,58,29,40,77,69,68,38,46,70,60,13,28,61,53,35,9,75,78,27,44,86,75,42,100,59,48,4,36,65,56,28,48,53,51,46,53,56,51,60,78,48,34,89,81,44,43,86,33,33,36,40,60,54,51,53,50,51,60,72,66,64,80,56,96,59,79,79,81,76,77,58,65,84,95,46,78,64,45,74,51,54,48,45,27,61,71,35,40,35,49,72,54,56,36,29,55,82,76,80,80,80,72,74,74,59,73,64,59,52,56,58,54,51,53,60,61,61,73,78,114